Protein AF-A0AAT9HXR7-F1 (afdb_monomer_lite)

Sequence (321 aa):
MFWSLHLPDGHTPDRAVAATLDHLDLARTVVAAHGEGLYPARTAGEVADARNRGRVAVLFGPATAAALGDSLGVLRSLYTLGLRVLSLTGVSWAGPAGLTRFGEETVREMNRLGMIADLSYASAPTIRRVLTLSKAPVLFSRSAACALRPHPANLPDDLLAEVARTRSLCMVPLAAEQSGPAVRDVADQLDHIRAIAGPECVGLSGTYDTGGAYPRELADPSCYPRLIAELLRRGWEESEVALLTWGNVQRVLRGPRSPRTRSSSAGPRPRRPSGNWTAEGLSAAWDAWTGRTPVPRAPWALAHRGPAGWGRMGRCAGSAD

Secondary structure (DSSP, 8-state):
-EE--PPPTT--HHHHHHHHHHHHHHHHHHHHHTTTTEEE--SHHHHHHHHHTT-EEEEE-PEEGGGGTT-HHHHHHHHHHTB-EEE--SBTTEETTEE-HHHHHHHHHHHHHTPEEE-TT--HHHHHHHHHH-SS--EETT--BTTTS--TTSBPHHHHHHHHHHT-EEEEE--HHHH-SSHHHHHHHHHHHHHHH-GGGEEEE--TTSSSPPPGGGSSGGGHHHHHHHHHHTT--HHHHHIIIIIHHHHHHT-S-------S--PPPPPPPPS---HHHHHHHHHHHHTPPPPPPPP----------------------

Foldseek 3Di:
DEDALEDDPDDDLVCLQVSSVVSLVVVVVVQVVPVQAEFEDQFLVSCVVCVVSNHHYYQYDDYEPSNCSLPPVSVVVVVVSGHQEYEDDDDPQFAQQAGDPSRLVSLVSCLVSNRAYAHQLGHPNNLVVSLVRHQWAHEPQEEFDCVLANDSRHDHLVSLLSLLVSLHAYAHEQACNHQHQALVSVLVRQVSSCVRRNLLRYEHHDCPPVPGDGRPQSRDPVSVVVSVVVNVVVVDDPVSVCSHYRVSVSRRSNIPDDPPPPPPDDDDDDDDDDDDDDPVNVVVVVCVVVVDDDDDDDDDDDDDDDDDDDDDDDDDDDDDD

Radius of gyration: 26.07 Å; chains: 1; bounding box: 77×82×45 Å

pLDDT: mean 82.34, std 24.82, range [26.55, 98.69]

Organism: NCBI:txid3074435

InterPro domains:
  IPR008257 Peptidase M19 [PF01244] (2-254)
  IPR008257 Peptidase M19 [PS51365] (1-285)
  IPR008257 Peptidase M19 [PTHR10443] (2-266)
  IPR032466 Metal-dependent hydrolase [SSF51556] (1-257)

Structure (mmCIF, N/CA/C/O backbone):
data_AF-A0AAT9HXR7-F1
#
_entry.id   AF-A0AAT9HXR7-F1
#
loop_
_atom_site.group_PDB
_atom_site.id
_atom_site.type_symbol
_atom_site.label_atom_id
_atom_site.label_alt_id
_atom_site.label_comp_id
_atom_site.label_asym_id
_atom_site.label_entity_id
_atom_site.label_seq_id
_atom_site.pdbx_PDB_ins_code
_atom_site.Cartn_x
_atom_site.Cartn_y
_atom_site.Cartn_z
_atom_site.occupancy
_atom_site.B_iso_or_equiv
_atom_site.auth_seq_id
_atom_site.auth_comp_id
_atom_site.auth_asym_id
_atom_site.auth_atom_id
_atom_site.pdbx_PDB_model_num
ATOM 1 N N . MET A 1 1 ? -6.659 -7.327 1.153 1.00 87.81 1 MET A N 1
ATOM 2 C CA . MET A 1 1 ? -5.253 -7.406 1.584 1.00 87.81 1 MET A CA 1
ATOM 3 C C . MET A 1 1 ? -4.360 -7.223 0.376 1.00 87.81 1 MET A C 1
ATOM 5 O O . MET A 1 1 ? -4.702 -7.720 -0.692 1.00 87.81 1 MET A O 1
ATOM 9 N N . PHE A 1 2 ? -3.260 -6.501 0.544 1.00 93.00 2 PHE A N 1
ATOM 10 C CA . PHE A 1 2 ? -2.170 -6.467 -0.425 1.00 93.00 2 PHE A CA 1
ATOM 11 C C . PHE A 1 2 ? -1.196 -7.586 -0.063 1.00 93.00 2 PHE A C 1
ATOM 13 O O . PHE A 1 2 ? -0.731 -7.632 1.074 1.00 93.00 2 PHE A O 1
ATOM 20 N N . TRP A 1 3 ? -0.953 -8.517 -0.979 1.00 94.75 3 TRP A N 1
ATOM 21 C CA . TRP A 1 3 ? 0.071 -9.545 -0.807 1.00 94.75 3 TRP A CA 1
ATOM 22 C C . TRP A 1 3 ? 1.345 -9.062 -1.477 1.00 94.75 3 TRP A C 1
ATOM 24 O O . TRP A 1 3 ? 1.412 -8.965 -2.706 1.00 94.75 3 TRP A O 1
ATOM 34 N N . SER A 1 4 ? 2.323 -8.708 -0.643 1.00 92.50 4 SER A N 1
ATOM 35 C CA . SER A 1 4 ? 3.625 -8.240 -1.101 1.00 92.50 4 SER A CA 1
ATOM 36 C C . SER A 1 4 ? 4.304 -9.320 -1.934 1.00 92.50 4 SER A C 1
ATOM 38 O O . SER A 1 4 ? 4.304 -10.490 -1.563 1.00 92.50 4 SER A O 1
ATOM 40 N N . LEU A 1 5 ? 4.896 -8.902 -3.047 1.00 91.69 5 LEU A N 1
ATOM 41 C CA . LEU A 1 5 ? 5.728 -9.738 -3.910 1.00 91.69 5 LEU A CA 1
ATOM 42 C C . LEU A 1 5 ? 7.181 -9.250 -3.868 1.00 91.69 5 LEU A C 1
ATOM 44 O O . LEU A 1 5 ? 7.905 -9.342 -4.858 1.00 91.69 5 LEU A O 1
ATOM 48 N N . HIS A 1 6 ? 7.594 -8.666 -2.738 1.00 84.56 6 HIS A N 1
ATOM 49 C CA . HIS A 1 6 ? 8.991 -8.318 -2.513 1.00 84.56 6 HIS A CA 1
ATOM 50 C C . HIS A 1 6 ? 9.847 -9.584 -2.523 1.00 84.56 6 HIS A C 1
ATOM 52 O O . HIS A 1 6 ? 9.529 -10.577 -1.871 1.00 84.56 6 HIS A O 1
ATOM 58 N N . LEU A 1 7 ? 10.932 -9.533 -3.287 1.00 78.12 7 LEU A N 1
ATOM 59 C CA . LEU A 1 7 ? 11.931 -10.589 -3.316 1.00 78.12 7 LEU A CA 1
ATOM 60 C C . LEU A 1 7 ? 12.873 -10.422 -2.114 1.00 78.12 7 LEU A C 1
ATOM 62 O O . LEU A 1 7 ? 13.187 -9.281 -1.773 1.00 78.12 7 LEU A O 1
ATOM 66 N N . PRO A 1 8 ? 13.347 -11.517 -1.494 1.00 67.25 8 PRO A N 1
ATOM 67 C CA . PRO A 1 8 ? 14.430 -11.461 -0.519 1.00 67.25 8 PRO A CA 1
ATOM 68 C C . PRO A 1 8 ? 15.680 -10.784 -1.094 1.00 67.25 8 PRO A C 1
ATOM 70 O O . PRO A 1 8 ? 15.958 -10.896 -2.295 1.00 67.25 8 PRO A O 1
ATOM 73 N N . ASP A 1 9 ? 16.460 -10.138 -0.228 1.00 60.84 9 ASP A N 1
ATOM 74 C CA . ASP A 1 9 ? 17.747 -9.549 -0.597 1.00 60.84 9 ASP A CA 1
ATOM 75 C C . ASP A 1 9 ? 18.682 -10.606 -1.220 1.00 60.84 9 ASP A C 1
ATOM 77 O O . ASP A 1 9 ? 18.697 -11.767 -0.811 1.00 60.84 9 ASP A O 1
ATOM 81 N N . GLY A 1 10 ? 19.465 -10.211 -2.231 1.00 55.09 10 GLY A N 1
ATOM 82 C CA . GLY A 1 10 ? 20.465 -11.080 -2.875 1.00 55.09 10 GLY A CA 1
ATOM 83 C C . GLY A 1 10 ? 20.088 -11.650 -4.248 1.00 55.09 10 GLY A C 1
ATOM 84 O O . GLY A 1 10 ? 20.890 -12.367 -4.846 1.00 55.09 10 GLY A O 1
ATOM 85 N N . HIS A 1 11 ? 18.919 -11.312 -4.798 1.00 59.34 11 HIS A N 1
ATOM 86 C CA . HIS A 1 11 ? 18.616 -11.612 -6.200 1.00 59.34 11 HIS A CA 1
ATOM 87 C C . HIS A 1 11 ? 19.418 -10.693 -7.128 1.00 59.34 11 HIS A C 1
ATOM 89 O O . HIS A 1 11 ? 19.436 -9.474 -6.947 1.00 59.34 11 HIS A O 1
ATOM 95 N N . THR A 1 12 ? 20.060 -11.261 -8.151 1.00 59.72 12 THR A N 1
ATOM 96 C CA . THR A 1 12 ? 20.672 -10.445 -9.203 1.00 59.72 12 THR A CA 1
ATOM 97 C C . THR A 1 12 ? 19.577 -9.738 -10.010 1.00 59.72 12 THR A C 1
ATOM 99 O O . THR A 1 12 ? 18.515 -10.331 -10.242 1.00 59.72 12 THR A O 1
ATOM 102 N N . PRO A 1 13 ? 19.812 -8.497 -10.481 1.00 65.19 13 PRO A N 1
ATOM 103 C CA . PRO A 1 13 ? 18.863 -7.776 -11.335 1.00 65.19 13 PRO A CA 1
ATOM 104 C C . PR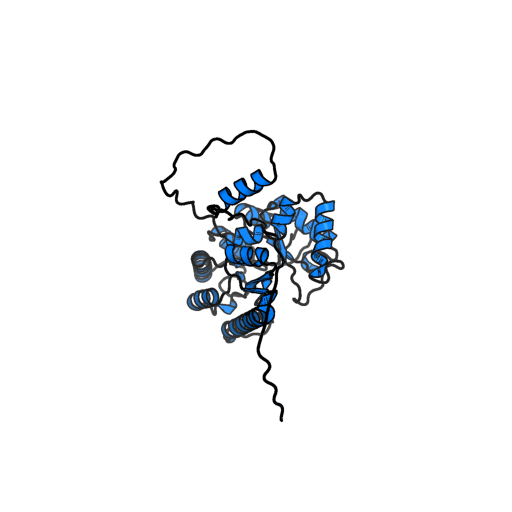O A 1 13 ? 18.368 -8.618 -12.521 1.00 65.19 13 PRO A C 1
ATOM 106 O O . PRO A 1 13 ? 17.182 -8.601 -12.844 1.00 65.19 13 PRO A O 1
ATOM 109 N N . ASP A 1 14 ? 19.251 -9.449 -13.080 1.00 70.12 14 ASP A N 1
ATOM 110 C CA . ASP A 1 14 ? 18.981 -10.328 -14.224 1.00 70.12 14 ASP A CA 1
ATOM 111 C C . ASP A 1 14 ? 17.908 -11.397 -13.958 1.00 70.12 14 ASP A C 1
ATOM 113 O O . ASP A 1 14 ? 17.305 -11.919 -14.896 1.00 70.12 14 ASP A O 1
ATOM 117 N N . ARG A 1 15 ? 17.640 -11.732 -12.688 1.00 83.75 15 ARG A N 1
ATOM 118 C CA . ARG A 1 15 ? 16.601 -12.699 -12.297 1.00 83.75 15 ARG A CA 1
ATOM 119 C C . ARG A 1 15 ? 15.383 -12.067 -11.636 1.00 83.75 15 ARG A C 1
ATOM 121 O O . ARG A 1 15 ? 14.425 -12.786 -11.363 1.00 83.75 15 ARG A O 1
ATOM 128 N N . ALA A 1 16 ? 15.369 -10.752 -11.419 1.00 87.81 16 ALA A N 1
ATOM 129 C CA . ALA A 1 16 ? 14.280 -10.081 -10.708 1.00 87.81 16 ALA A CA 1
ATOM 130 C C . ALA A 1 16 ? 12.917 -10.272 -11.398 1.00 87.81 16 ALA A C 1
ATOM 132 O O . ALA A 1 16 ? 11.910 -10.503 -10.727 1.00 87.81 16 ALA A O 1
ATOM 133 N N . VAL A 1 17 ? 12.887 -10.241 -12.736 1.00 91.56 17 VAL A N 1
ATOM 134 C CA . VAL A 1 17 ? 11.661 -10.479 -13.516 1.00 91.56 17 VAL A CA 1
ATOM 135 C C . VAL A 1 17 ? 11.151 -11.907 -13.303 1.00 91.56 17 VAL A C 1
ATOM 137 O O . VAL A 1 17 ? 9.994 -12.090 -12.933 1.00 91.56 17 VAL A O 1
ATOM 140 N N . ALA A 1 18 ? 12.015 -12.910 -13.493 1.00 92.06 18 ALA A N 1
ATOM 141 C CA . ALA A 1 18 ? 11.655 -14.321 -13.346 1.00 92.06 18 ALA A CA 1
ATOM 142 C C . ALA A 1 18 ? 11.201 -14.643 -11.914 1.00 92.06 18 ALA A C 1
ATOM 144 O O . ALA A 1 18 ? 10.111 -15.167 -11.725 1.00 92.06 18 ALA A O 1
ATOM 145 N N . ALA A 1 19 ? 11.959 -14.211 -10.904 1.00 91.69 19 ALA A N 1
ATOM 146 C CA . ALA A 1 19 ? 11.609 -14.429 -9.502 1.00 91.69 19 ALA A CA 1
ATOM 147 C C . ALA A 1 19 ? 10.279 -13.754 -9.112 1.00 91.69 19 ALA A C 1
ATOM 149 O O . ALA A 1 19 ? 9.496 -14.304 -8.338 1.00 91.69 19 ALA A O 1
ATOM 150 N N . THR A 1 20 ? 9.976 -12.577 -9.675 1.00 93.50 20 THR A N 1
ATOM 151 C CA . THR A 1 20 ? 8.673 -11.926 -9.454 1.00 93.50 20 THR A CA 1
ATOM 152 C C . THR A 1 20 ? 7.532 -12.718 -10.089 1.00 93.50 20 THR A C 1
ATOM 154 O O . THR A 1 20 ? 6.448 -12.796 -9.509 1.00 93.50 20 THR A O 1
ATOM 157 N N . LEU A 1 21 ? 7.755 -13.307 -11.268 1.00 95.00 21 LEU A N 1
ATOM 158 C CA . LEU A 1 21 ? 6.777 -14.181 -11.915 1.00 95.00 21 LEU A CA 1
ATOM 159 C C . LEU A 1 21 ? 6.542 -15.451 -11.093 1.00 95.00 21 LEU A C 1
ATOM 161 O O . LEU A 1 21 ? 5.382 -15.792 -10.877 1.00 95.00 21 LEU A O 1
ATOM 165 N N . ASP A 1 22 ? 7.599 -16.072 -10.569 1.00 94.19 22 ASP A N 1
ATOM 166 C CA . ASP A 1 22 ? 7.503 -17.262 -9.715 1.00 94.19 22 ASP A CA 1
ATOM 167 C C . ASP A 1 22 ? 6.714 -16.968 -8.429 1.00 94.19 22 ASP A C 1
ATOM 169 O O . ASP A 1 22 ? 5.803 -17.711 -8.064 1.00 94.19 22 ASP A O 1
ATOM 173 N N . HIS A 1 23 ? 6.981 -15.839 -7.762 1.00 93.31 23 HIS A N 1
ATOM 174 C CA . HIS A 1 23 ? 6.202 -15.435 -6.587 1.00 93.31 23 HIS A CA 1
ATOM 175 C C . HIS A 1 23 ? 4.753 -15.075 -6.916 1.00 93.31 23 HIS A C 1
ATOM 177 O O . HIS A 1 23 ? 3.851 -15.387 -6.135 1.00 93.31 23 HIS A O 1
ATOM 183 N N . LEU A 1 24 ? 4.502 -14.419 -8.052 1.00 95.50 24 LEU A N 1
ATOM 184 C CA . LEU A 1 24 ? 3.139 -14.129 -8.488 1.00 95.50 24 LEU A CA 1
ATOM 185 C C . LEU A 1 24 ? 2.374 -15.424 -8.792 1.00 95.50 24 LEU A C 1
ATOM 187 O O . LEU A 1 24 ? 1.201 -15.529 -8.432 1.00 95.50 24 LEU A O 1
ATOM 191 N N . ASP A 1 25 ? 3.019 -16.401 -9.428 1.00 96.00 25 ASP A N 1
ATOM 192 C CA . ASP A 1 25 ? 2.438 -17.715 -9.703 1.00 96.00 25 ASP A CA 1
ATOM 193 C C . ASP A 1 25 ? 2.139 -18.485 -8.412 1.00 96.00 25 ASP A C 1
ATOM 195 O O . ASP A 1 25 ? 1.007 -18.932 -8.210 1.00 96.00 25 ASP A O 1
ATOM 199 N N . LEU A 1 26 ? 3.092 -18.527 -7.477 1.00 94.88 26 LEU A N 1
ATOM 200 C CA . LEU A 1 26 ? 2.897 -19.127 -6.157 1.00 94.88 26 LEU A CA 1
ATOM 201 C C . LEU A 1 26 ? 1.713 -18.488 -5.423 1.00 94.88 26 LEU A C 1
ATOM 203 O O . LEU A 1 26 ? 0.808 -19.188 -4.965 1.00 94.88 26 LEU A O 1
ATOM 207 N N . ALA A 1 27 ? 1.674 -17.155 -5.352 1.00 95.19 27 ALA A N 1
ATOM 208 C CA . ALA A 1 27 ? 0.594 -16.424 -4.697 1.00 95.19 27 ALA A CA 1
ATOM 209 C C . ALA A 1 27 ? -0.770 -16.742 -5.330 1.00 95.19 27 ALA A C 1
ATOM 211 O O . ALA A 1 27 ? -1.762 -16.947 -4.627 1.00 95.19 27 ALA A O 1
ATOM 212 N N . ARG A 1 28 ? -0.829 -16.831 -6.663 1.00 95.56 28 ARG A N 1
ATOM 213 C CA . ARG A 1 28 ? -2.047 -17.212 -7.389 1.00 95.56 28 ARG A CA 1
ATOM 214 C C . ARG A 1 28 ? -2.452 -18.658 -7.124 1.00 95.56 28 ARG A C 1
ATOM 216 O O . ARG A 1 28 ? -3.643 -18.907 -6.946 1.00 95.56 28 ARG A O 1
ATOM 223 N N . THR A 1 29 ? -1.494 -19.576 -7.061 1.00 96.75 29 THR A N 1
ATOM 224 C CA . THR A 1 29 ? -1.721 -20.992 -6.750 1.00 96.75 29 THR A CA 1
ATOM 225 C C . THR A 1 29 ? -2.307 -21.160 -5.350 1.00 96.75 29 THR A C 1
ATOM 227 O O . THR A 1 29 ? -3.320 -21.840 -5.192 1.00 96.75 29 THR A O 1
ATOM 230 N N . VAL A 1 30 ? -1.763 -20.459 -4.350 1.00 96.56 30 VAL A N 1
ATOM 231 C CA . VAL A 1 30 ? -2.303 -20.457 -2.979 1.00 96.56 30 VAL A CA 1
ATOM 232 C C . VAL A 1 30 ? -3.731 -19.906 -2.951 1.00 96.56 30 VAL A C 1
ATOM 234 O O . VAL A 1 30 ? -4.625 -20.523 -2.373 1.00 96.56 30 VAL A O 1
ATOM 237 N N . VAL A 1 31 ? -3.990 -18.773 -3.612 1.00 96.19 31 VAL A N 1
ATOM 238 C CA . VAL A 1 31 ? -5.346 -18.199 -3.667 1.00 96.19 31 VAL A CA 1
ATOM 239 C C . VAL A 1 31 ? -6.338 -19.154 -4.337 1.00 96.19 31 VAL A C 1
ATOM 241 O O . VAL A 1 31 ? -7.470 -19.273 -3.871 1.00 96.19 31 VAL A O 1
ATOM 244 N N . ALA A 1 32 ? -5.927 -19.853 -5.398 1.00 95.19 32 ALA A N 1
ATOM 245 C CA . ALA A 1 32 ? -6.765 -20.839 -6.075 1.00 95.19 32 ALA A CA 1
ATOM 246 C C . ALA A 1 32 ? -7.061 -22.060 -5.186 1.00 95.19 32 ALA A C 1
ATOM 248 O O . ALA A 1 32 ? -8.209 -22.499 -5.124 1.00 95.19 32 ALA A O 1
ATOM 249 N N . ALA A 1 33 ? -6.059 -22.563 -4.458 1.00 97.38 33 ALA A N 1
ATOM 250 C CA . ALA A 1 33 ? -6.210 -23.687 -3.532 1.00 97.38 33 ALA A CA 1
ATOM 251 C C . ALA A 1 33 ? -7.133 -23.366 -2.341 1.00 97.38 33 ALA A C 1
ATOM 253 O O . ALA A 1 33 ? -7.793 -24.257 -1.812 1.00 97.38 33 ALA A O 1
ATOM 254 N N . HIS A 1 34 ? -7.230 -22.092 -1.950 1.00 96.69 34 HIS A N 1
ATOM 255 C CA . HIS A 1 34 ? -8.057 -21.622 -0.832 1.00 96.69 34 HIS A CA 1
ATOM 256 C C . HIS A 1 34 ? -9.227 -20.733 -1.284 1.00 96.69 34 HIS A C 1
ATOM 258 O O . HIS A 1 34 ? -9.601 -19.779 -0.597 1.00 96.69 34 HIS A O 1
ATOM 264 N N . GLY A 1 35 ? -9.833 -21.053 -2.432 1.00 92.69 35 GLY A N 1
ATOM 265 C CA . GLY A 1 35 ? -10.889 -20.244 -3.051 1.00 92.69 35 GLY A CA 1
ATOM 266 C C . GLY A 1 35 ? -12.172 -20.076 -2.225 1.00 92.69 35 GLY A C 1
ATOM 267 O O . GLY A 1 35 ? -12.969 -19.189 -2.529 1.00 92.69 35 GLY A O 1
ATOM 268 N N . GLU A 1 36 ? -12.391 -20.882 -1.180 1.00 93.75 36 GLU A N 1
ATOM 269 C CA . GLU A 1 36 ? -13.509 -20.686 -0.247 1.00 93.75 36 GLU A CA 1
ATOM 270 C C . GLU A 1 36 ? -13.341 -19.424 0.606 1.00 93.75 36 GLU A C 1
ATOM 272 O O . GLU A 1 36 ? -14.316 -18.703 0.817 1.00 93.75 36 GLU A O 1
ATOM 277 N N . GLY A 1 37 ? -12.109 -19.130 1.040 1.00 94.31 37 GLY A N 1
ATOM 278 C CA . GLY A 1 37 ? -11.790 -18.000 1.917 1.00 94.31 37 GLY A CA 1
ATOM 279 C C . GLY A 1 37 ? -11.085 -16.838 1.217 1.00 94.31 37 GLY A C 1
ATOM 280 O O . GLY A 1 37 ? -11.224 -15.693 1.647 1.00 94.31 37 GLY A O 1
ATOM 281 N N . LEU A 1 38 ? -10.359 -17.098 0.128 1.00 96.94 38 LEU A N 1
ATOM 282 C CA . LEU A 1 38 ? -9.589 -16.100 -0.613 1.00 96.94 38 LEU A CA 1
ATOM 283 C C . LEU A 1 38 ? -10.234 -15.788 -1.965 1.00 96.94 38 LEU A C 1
ATOM 285 O O . LEU A 1 38 ? -10.839 -16.642 -2.612 1.00 96.94 38 LEU A O 1
ATOM 289 N N . TYR A 1 39 ? -10.097 -14.539 -2.406 1.00 96.12 39 TYR A N 1
ATOM 290 C CA . TYR A 1 39 ? -10.597 -14.087 -3.700 1.00 96.12 39 TYR A CA 1
ATOM 291 C C . TYR A 1 39 ? -9.542 -13.223 -4.403 1.00 96.12 39 TYR A C 1
ATOM 293 O O . TYR A 1 39 ? -9.215 -12.149 -3.888 1.00 96.12 39 TYR A O 1
ATOM 301 N N . PRO A 1 40 ? -9.012 -13.629 -5.571 1.00 95.75 40 PRO A N 1
ATOM 302 C CA . PRO A 1 40 ? -8.057 -12.811 -6.305 1.00 95.75 40 PRO A CA 1
ATOM 303 C C . PRO A 1 40 ? -8.788 -11.602 -6.886 1.00 95.75 40 PRO A C 1
ATOM 305 O O . PRO A 1 40 ? -9.747 -11.750 -7.641 1.00 95.75 40 PRO A O 1
ATOM 308 N N . ALA A 1 41 ? -8.336 -10.404 -6.535 1.00 95.69 41 ALA A N 1
ATOM 309 C CA . ALA A 1 41 ? -8.986 -9.169 -6.926 1.00 95.69 41 ALA A CA 1
ATOM 310 C C . ALA A 1 41 ? -8.016 -8.220 -7.636 1.00 95.69 41 ALA A C 1
ATOM 312 O O . ALA A 1 41 ? -6.821 -8.151 -7.352 1.00 95.69 41 ALA A O 1
ATOM 313 N N . ARG A 1 42 ? -8.563 -7.475 -8.586 1.00 94.38 42 ARG A N 1
ATOM 314 C CA . ARG A 1 42 ? -7.869 -6.587 -9.521 1.00 94.38 42 ARG A CA 1
ATOM 315 C C . ARG A 1 42 ? -8.488 -5.203 -9.562 1.00 94.38 42 ARG A C 1
ATOM 317 O O . ARG A 1 42 ? -7.839 -4.271 -10.028 1.00 94.38 42 ARG A O 1
ATOM 324 N N . THR A 1 43 ? -9.739 -5.076 -9.130 1.00 94.38 43 THR A N 1
ATOM 325 C CA . THR A 1 43 ? -10.515 -3.838 -9.187 1.00 94.38 43 THR A CA 1
ATOM 326 C C . THR A 1 43 ? -11.229 -3.590 -7.867 1.00 94.38 43 THR A C 1
ATOM 328 O O . THR A 1 43 ? -11.522 -4.517 -7.116 1.00 94.38 43 THR A O 1
ATOM 331 N N . ALA A 1 44 ? -11.588 -2.336 -7.596 1.00 94.31 44 ALA A N 1
ATOM 332 C CA . ALA A 1 44 ? -12.391 -2.001 -6.423 1.00 94.31 44 ALA A CA 1
ATOM 333 C C . ALA A 1 44 ? -13.726 -2.776 -6.369 1.00 94.31 44 ALA A C 1
ATOM 335 O O . ALA A 1 44 ? -14.174 -3.137 -5.281 1.00 94.31 44 ALA A O 1
ATOM 336 N N . GLY A 1 45 ? -14.335 -3.059 -7.529 1.00 95.88 45 GLY A N 1
ATOM 337 C CA . GLY A 1 45 ? -15.578 -3.828 -7.636 1.00 95.88 45 GLY A CA 1
ATOM 338 C C . GLY A 1 45 ? -15.415 -5.284 -7.203 1.00 95.88 45 GLY A C 1
ATOM 339 O O . GLY A 1 45 ? -16.190 -5.757 -6.382 1.00 95.88 45 GLY A O 1
ATOM 340 N N . GLU A 1 46 ? -14.367 -5.962 -7.672 1.00 95.94 46 GLU A N 1
ATOM 341 C CA . GLU A 1 46 ? -14.037 -7.335 -7.250 1.00 95.94 46 GLU A CA 1
ATOM 342 C C . GLU A 1 46 ? -13.699 -7.413 -5.762 1.00 95.94 46 GLU A C 1
ATOM 344 O O . GLU A 1 46 ? -14.097 -8.336 -5.060 1.00 95.94 46 GLU A O 1
ATOM 349 N N . VAL A 1 47 ? -12.997 -6.398 -5.263 1.00 96.00 47 VAL A N 1
ATOM 350 C CA . VAL A 1 47 ? -12.657 -6.278 -3.849 1.00 96.00 47 VAL A CA 1
ATOM 351 C C . VAL A 1 47 ? -13.950 -6.122 -3.012 1.00 96.00 47 VAL A C 1
ATOM 353 O O . VAL A 1 47 ? -14.106 -6.786 -1.990 1.00 96.00 47 VAL A O 1
ATOM 356 N N . ALA A 1 48 ? -14.933 -5.339 -3.473 1.00 94.75 48 ALA A N 1
ATOM 357 C CA . ALA A 1 48 ? -16.254 -5.245 -2.837 1.00 94.75 48 ALA A CA 1
ATOM 358 C C . ALA A 1 48 ? -17.077 -6.544 -2.938 1.00 94.75 48 ALA A C 1
ATOM 360 O O . ALA A 1 48 ? -17.731 -6.926 -1.969 1.00 94.75 48 ALA A O 1
ATOM 361 N N . ASP A 1 49 ? -17.025 -7.236 -4.076 1.00 94.94 49 ASP A N 1
ATOM 362 C CA . ASP A 1 49 ? -17.702 -8.520 -4.283 1.00 94.94 49 ASP A CA 1
ATOM 363 C C . ASP A 1 49 ? -17.166 -9.605 -3.339 1.00 94.94 49 ASP A C 1
ATOM 365 O O . ASP A 1 49 ? -17.946 -10.263 -2.654 1.00 94.94 49 ASP A O 1
ATOM 369 N N . ALA A 1 50 ? -15.842 -9.720 -3.203 1.00 95.69 50 ALA A N 1
ATOM 370 C CA . ALA A 1 50 ? -15.212 -10.636 -2.253 1.00 95.69 50 ALA A CA 1
ATOM 371 C C . ALA A 1 50 ? -15.733 -10.421 -0.824 1.00 95.69 50 ALA A C 1
ATOM 373 O O . ALA A 1 50 ? -16.171 -11.372 -0.177 1.00 95.69 50 ALA A O 1
ATOM 374 N N . ARG A 1 51 ? -15.783 -9.160 -0.368 1.00 92.06 51 ARG A N 1
ATOM 375 C CA . ARG A 1 51 ? -16.322 -8.804 0.952 1.00 92.06 51 ARG A CA 1
ATOM 376 C C . ARG A 1 51 ? -17.783 -9.231 1.107 1.00 92.06 51 ARG A C 1
ATOM 378 O O . ARG A 1 51 ? -18.135 -9.799 2.135 1.00 92.06 51 ARG A O 1
ATOM 385 N N . ASN A 1 52 ? -18.624 -8.981 0.103 1.00 93.88 52 ASN A N 1
ATOM 386 C CA . ASN A 1 52 ? -20.043 -9.358 0.141 1.00 93.88 52 ASN A CA 1
ATOM 387 C C . ASN A 1 52 ? -20.252 -10.879 0.184 1.00 93.88 52 ASN A C 1
ATOM 389 O O . ASN A 1 52 ? -21.272 -11.343 0.683 1.00 93.88 52 ASN A O 1
ATOM 393 N N . ARG A 1 53 ? -19.281 -11.649 -0.313 1.00 94.81 53 ARG A N 1
ATOM 394 C CA . ARG A 1 53 ? -19.259 -13.116 -0.252 1.00 94.81 53 ARG A CA 1
ATOM 395 C C . ARG A 1 53 ? -18.596 -13.662 1.017 1.00 94.81 53 ARG A C 1
ATOM 397 O O . ARG A 1 53 ? -18.397 -14.868 1.106 1.00 94.81 53 ARG A O 1
ATOM 404 N N . GLY A 1 54 ? -18.212 -12.802 1.964 1.00 94.94 54 GLY A N 1
ATOM 405 C CA . GLY A 1 54 ? -17.493 -13.209 3.175 1.00 94.94 54 GLY A CA 1
ATOM 406 C C . GLY A 1 54 ? -16.064 -13.698 2.918 1.00 94.94 54 GLY A C 1
ATOM 407 O O . GLY A 1 54 ? -15.499 -14.383 3.764 1.00 94.94 54 GLY A O 1
ATOM 408 N N . ARG A 1 55 ? -15.476 -13.363 1.761 1.00 96.12 55 ARG A N 1
ATOM 409 C CA . ARG A 1 55 ? -14.113 -13.752 1.373 1.00 96.12 55 ARG A CA 1
ATOM 410 C C . ARG A 1 55 ? -13.133 -12.601 1.528 1.00 96.12 55 ARG A C 1
ATOM 412 O O . ARG A 1 55 ? -13.478 -11.423 1.404 1.00 96.12 55 ARG A O 1
ATOM 419 N N . VAL A 1 56 ? -11.868 -12.950 1.713 1.00 95.56 56 VAL A N 1
ATOM 420 C CA . VAL A 1 56 ? -10.772 -11.989 1.770 1.00 95.56 56 VAL A CA 1
ATOM 421 C C . VAL A 1 56 ? -10.271 -11.696 0.359 1.00 95.56 56 VAL A C 1
ATOM 423 O O . VAL A 1 56 ? -9.701 -12.553 -0.313 1.00 95.56 56 VAL A O 1
ATOM 426 N N . ALA A 1 57 ? -10.461 -10.454 -0.088 1.00 96.81 57 ALA A N 1
ATOM 427 C CA . ALA A 1 57 ? -9.879 -9.971 -1.336 1.00 96.81 57 ALA A CA 1
ATOM 428 C C . ALA A 1 57 ? -8.345 -9.931 -1.248 1.00 96.81 57 ALA A C 1
ATOM 430 O O . ALA A 1 57 ? -7.794 -9.297 -0.339 1.00 96.81 57 ALA A O 1
ATOM 431 N N . VAL A 1 58 ? -7.666 -10.524 -2.225 1.00 96.81 58 VAL A N 1
ATOM 432 C CA . VAL A 1 58 ? -6.207 -10.531 -2.372 1.00 96.81 58 VAL A CA 1
ATOM 433 C C . VAL A 1 58 ? -5.827 -9.724 -3.609 1.00 96.81 58 VAL A C 1
ATOM 435 O O . VAL A 1 58 ? -6.179 -10.085 -4.729 1.00 96.81 58 VAL A O 1
ATOM 438 N N . LEU A 1 59 ? -5.118 -8.617 -3.400 1.00 96.75 59 LEU A N 1
ATOM 439 C CA . LEU A 1 59 ? -4.507 -7.799 -4.446 1.00 96.75 59 LEU A CA 1
ATOM 440 C C . LEU A 1 59 ? -3.014 -8.115 -4.484 1.00 96.75 59 LEU A C 1
ATOM 442 O O . LEU A 1 59 ? -2.350 -8.035 -3.453 1.00 96.75 59 LEU A O 1
ATOM 446 N N . PHE A 1 60 ? -2.481 -8.441 -5.658 1.00 97.06 60 PHE A N 1
ATOM 447 C CA . PHE A 1 60 ? -1.061 -8.757 -5.799 1.00 97.06 60 PHE A CA 1
ATOM 448 C C . PHE A 1 60 ? -0.212 -7.484 -5.890 1.00 97.06 60 PHE A C 1
ATOM 450 O O . PHE A 1 60 ? -0.459 -6.611 -6.733 1.00 97.06 60 PHE A O 1
ATOM 457 N N . GLY A 1 61 ? 0.803 -7.401 -5.035 1.00 94.44 61 GLY A N 1
ATOM 458 C CA . GLY A 1 61 ? 1.718 -6.273 -4.901 1.00 94.44 61 GLY A CA 1
ATOM 459 C C . GLY A 1 61 ? 1.672 -5.644 -3.500 1.00 94.44 61 GLY A C 1
ATOM 460 O O . GLY A 1 61 ? 0.729 -5.892 -2.749 1.00 94.44 61 GLY A O 1
ATOM 461 N N . PRO A 1 62 ? 2.665 -4.813 -3.143 1.00 94.81 62 PRO A N 1
ATOM 462 C CA . PRO A 1 62 ? 3.699 -4.270 -4.026 1.00 94.81 62 PRO A CA 1
ATOM 463 C C . PRO A 1 62 ? 4.767 -5.292 -4.444 1.00 94.81 62 PRO A C 1
ATOM 465 O O . PRO A 1 62 ? 5.243 -6.070 -3.620 1.00 94.81 62 PRO A O 1
ATOM 468 N N . ALA A 1 63 ? 5.142 -5.267 -5.725 1.00 94.81 63 ALA A N 1
ATOM 469 C CA . ALA A 1 63 ? 6.412 -5.815 -6.217 1.00 94.81 63 ALA A CA 1
ATOM 470 C C . ALA A 1 63 ? 7.459 -4.691 -6.301 1.00 94.81 63 ALA A C 1
ATOM 472 O O . ALA A 1 63 ? 7.088 -3.518 -6.394 1.00 94.81 63 ALA A O 1
ATOM 473 N N . THR A 1 64 ? 8.748 -5.023 -6.281 1.00 92.31 64 THR A N 1
ATOM 474 C CA . THR A 1 64 ? 9.826 -4.028 -6.412 1.00 92.31 64 THR A CA 1
ATOM 475 C C . THR A 1 64 ? 9.987 -3.570 -7.861 1.00 92.31 64 THR A C 1
ATOM 477 O O . THR A 1 64 ? 9.752 -4.333 -8.796 1.00 92.31 64 THR A O 1
ATOM 480 N N . ALA A 1 65 ? 10.431 -2.330 -8.074 1.00 93.06 65 ALA A N 1
ATOM 481 C CA . ALA A 1 65 ? 10.685 -1.787 -9.410 1.00 93.06 65 ALA A CA 1
ATOM 482 C C . ALA A 1 65 ? 11.726 -2.587 -10.216 1.00 93.06 65 ALA A C 1
ATOM 484 O O . ALA A 1 65 ? 11.657 -2.608 -11.445 1.00 93.06 65 ALA A O 1
ATOM 485 N N . ALA A 1 66 ? 12.636 -3.299 -9.543 1.00 91.12 66 ALA A N 1
ATOM 486 C CA . ALA A 1 66 ? 13.577 -4.220 -10.182 1.00 91.12 66 ALA A CA 1
ATOM 487 C C . ALA A 1 66 ? 12.869 -5.315 -11.007 1.00 91.12 66 ALA A C 1
ATOM 489 O O . ALA A 1 66 ? 13.411 -5.777 -12.009 1.00 91.12 66 ALA A O 1
ATOM 490 N N . ALA A 1 67 ? 11.626 -5.672 -10.657 1.00 89.88 67 ALA A N 1
ATOM 491 C CA . ALA A 1 67 ? 10.801 -6.614 -11.411 1.00 89.88 67 ALA A CA 1
ATOM 492 C C . ALA A 1 67 ? 10.500 -6.171 -12.851 1.00 89.88 67 ALA A C 1
ATOM 494 O O . ALA A 1 67 ? 10.018 -6.977 -13.645 1.00 89.88 67 ALA A O 1
ATOM 495 N N . LEU A 1 68 ? 10.741 -4.902 -13.199 1.00 91.25 68 LEU A N 1
ATOM 496 C CA . LEU A 1 68 ? 10.524 -4.403 -14.554 1.00 91.25 68 LEU A CA 1
ATOM 497 C C . LEU A 1 68 ? 11.664 -4.741 -15.514 1.00 91.25 68 LEU A C 1
ATOM 499 O O . LEU A 1 68 ? 11.430 -4.716 -16.722 1.00 91.25 68 LEU A O 1
ATOM 503 N N . GLY A 1 69 ? 12.880 -4.996 -15.013 1.00 89.00 69 GLY A N 1
ATOM 504 C CA . GLY A 1 69 ? 14.074 -5.088 -15.863 1.00 89.00 69 GLY A CA 1
ATOM 505 C C . GLY A 1 69 ? 14.189 -3.895 -16.824 1.00 89.00 69 GLY A C 1
ATOM 506 O O . GLY A 1 69 ? 14.452 -4.082 -18.008 1.00 89.00 69 GLY A O 1
ATOM 507 N N . ASP A 1 70 ? 13.848 -2.697 -16.337 1.00 91.62 70 ASP A N 1
ATOM 508 C CA . ASP A 1 70 ? 13.790 -1.434 -17.085 1.00 91.62 70 ASP A CA 1
ATOM 509 C C . ASP A 1 70 ? 12.978 -1.491 -18.399 1.00 91.62 70 ASP A C 1
ATOM 511 O O . ASP A 1 70 ? 13.244 -0.772 -19.362 1.00 91.62 70 ASP A O 1
ATOM 515 N N . SER A 1 71 ? 11.920 -2.314 -18.434 1.00 95.00 71 SER A N 1
ATOM 516 C CA . SER A 1 71 ? 11.044 -2.482 -19.598 1.00 95.00 71 SER A CA 1
ATOM 517 C C . SER A 1 71 ? 9.575 -2.174 -19.298 1.00 95.00 71 SER A C 1
ATOM 519 O O . SER A 1 71 ? 8.898 -2.856 -18.524 1.00 95.00 71 SER A O 1
ATOM 521 N N . LEU A 1 72 ? 9.009 -1.203 -20.026 1.00 97.19 72 LEU A N 1
ATOM 522 C CA . LEU A 1 72 ? 7.563 -0.930 -20.000 1.00 97.19 72 LEU A CA 1
ATOM 523 C C . LEU A 1 72 ? 6.734 -2.094 -20.573 1.00 97.19 72 LEU A C 1
ATOM 525 O O . LEU A 1 72 ? 5.549 -2.226 -20.268 1.00 97.19 72 LEU A O 1
ATOM 529 N N . GLY A 1 73 ? 7.337 -2.944 -21.412 1.00 97.69 73 GLY A N 1
ATOM 530 C CA . GLY A 1 73 ? 6.699 -4.173 -21.885 1.00 97.69 73 GLY A CA 1
ATOM 531 C C . GLY A 1 73 ? 6.449 -5.145 -20.735 1.00 97.69 73 GLY A C 1
ATOM 532 O O . GLY A 1 73 ? 5.333 -5.637 -20.584 1.00 97.69 73 GLY A O 1
ATOM 533 N N . VAL A 1 74 ? 7.454 -5.336 -19.877 1.00 96.81 74 VAL A N 1
ATOM 534 C CA . VAL A 1 74 ? 7.348 -6.175 -18.674 1.00 96.81 74 VAL A CA 1
ATOM 535 C C . VAL A 1 74 ? 6.312 -5.605 -17.706 1.00 96.81 74 VAL A C 1
ATOM 537 O O . VAL A 1 74 ? 5.464 -6.355 -17.227 1.00 96.81 74 VAL A O 1
ATOM 540 N N . LEU A 1 75 ? 6.283 -4.282 -17.502 1.00 97.12 75 LEU A N 1
ATOM 541 C CA . LEU A 1 75 ? 5.257 -3.610 -16.691 1.00 97.12 75 LEU A CA 1
ATOM 542 C C . LEU A 1 75 ? 3.827 -3.977 -17.134 1.00 97.12 75 LEU A C 1
ATOM 544 O O . LEU A 1 75 ? 2.992 -4.365 -16.311 1.00 97.12 75 LEU A O 1
ATOM 548 N N . ARG A 1 76 ? 3.542 -3.888 -18.441 1.00 98.12 76 ARG A N 1
ATOM 549 C CA . ARG A 1 76 ? 2.232 -4.256 -19.009 1.00 98.12 76 ARG A CA 1
ATOM 550 C C . ARG A 1 76 ? 1.920 -5.742 -18.845 1.00 98.12 76 ARG A C 1
ATOM 552 O O . ARG A 1 76 ? 0.775 -6.096 -18.547 1.00 98.12 76 ARG A O 1
ATOM 559 N N . SER A 1 77 ? 2.918 -6.604 -19.023 1.00 97.94 77 SER A N 1
ATOM 560 C CA . SER A 1 77 ? 2.770 -8.050 -18.838 1.00 97.94 77 SER A CA 1
ATOM 561 C C . SER A 1 77 ? 2.436 -8.392 -17.385 1.00 97.94 77 SER A C 1
ATOM 563 O O . SER A 1 77 ? 1.437 -9.065 -17.136 1.00 97.94 77 SER A O 1
ATOM 565 N N . LEU A 1 78 ? 3.178 -7.850 -16.415 1.00 96.94 78 LEU A N 1
ATOM 566 C CA . LEU A 1 78 ? 2.914 -8.048 -14.985 1.00 96.94 78 LEU A CA 1
ATOM 567 C C . LEU A 1 78 ? 1.525 -7.535 -14.584 1.00 96.94 78 LEU A C 1
ATOM 569 O O . LEU A 1 78 ? 0.791 -8.217 -13.865 1.00 96.94 78 LEU A O 1
ATOM 573 N N . TYR A 1 79 ? 1.114 -6.373 -15.103 1.00 97.38 79 TYR A N 1
ATOM 574 C CA . TYR A 1 79 ? -0.242 -5.863 -14.892 1.00 97.38 79 TYR A CA 1
ATOM 575 C C . TYR A 1 79 ? -1.314 -6.835 -15.410 1.00 97.38 79 TYR A C 1
ATOM 577 O O . TYR A 1 79 ? -2.298 -7.117 -14.716 1.00 97.38 79 TYR A O 1
ATOM 585 N N . THR A 1 80 ? -1.116 -7.385 -16.610 1.00 97.25 80 THR A N 1
ATOM 586 C CA . THR A 1 80 ? -2.021 -8.374 -17.224 1.00 97.25 80 THR A CA 1
ATOM 587 C C . THR A 1 80 ? -2.101 -9.654 -16.388 1.00 97.25 80 THR A C 1
ATOM 589 O O . THR A 1 80 ? -3.186 -10.205 -16.185 1.00 97.25 80 THR A O 1
ATOM 592 N N . LEU A 1 81 ? -0.971 -10.079 -15.819 1.00 96.44 81 LEU A N 1
ATOM 593 C CA . LEU A 1 81 ? -0.878 -11.233 -14.923 1.00 96.44 81 LEU A CA 1
ATOM 594 C C . LEU A 1 81 ? -1.492 -10.987 -13.535 1.00 96.44 81 LEU A C 1
ATOM 596 O O . LEU A 1 81 ? -1.713 -11.942 -12.791 1.00 96.44 81 LEU A O 1
ATOM 600 N N . GLY A 1 82 ? -1.861 -9.748 -13.208 1.00 95.31 82 GLY A N 1
ATOM 601 C CA . GLY A 1 82 ? -2.631 -9.416 -12.009 1.00 95.31 82 GLY A CA 1
ATOM 602 C C . GLY A 1 82 ? -1.907 -8.531 -11.002 1.00 95.31 82 GLY A C 1
ATOM 603 O O . GLY A 1 82 ? -2.526 -8.178 -10.002 1.00 95.31 82 GLY A O 1
ATOM 604 N N . LEU A 1 83 ? -0.659 -8.122 -11.258 1.00 97.06 83 LEU A N 1
ATOM 605 C CA . LEU A 1 83 ? 0.038 -7.158 -10.406 1.00 97.06 83 LEU A CA 1
ATOM 606 C C . LEU A 1 83 ? -0.714 -5.819 -10.403 1.00 97.06 83 LEU A C 1
ATOM 608 O O . LEU A 1 83 ? -1.086 -5.301 -11.461 1.00 97.06 83 LEU A O 1
ATOM 612 N N . ARG A 1 84 ? -0.972 -5.253 -9.222 1.00 96.94 84 ARG A N 1
ATOM 613 C CA . ARG A 1 84 ? -1.717 -3.988 -9.075 1.00 96.94 84 ARG A CA 1
ATOM 614 C C . ARG A 1 84 ? -0.936 -2.875 -8.406 1.00 96.94 84 ARG A C 1
ATOM 616 O O . ARG A 1 84 ? -1.292 -1.716 -8.607 1.00 96.94 84 ARG A O 1
ATOM 623 N N . VAL A 1 85 ? 0.116 -3.209 -7.667 1.00 97.25 85 VAL A N 1
ATOM 624 C CA . VAL A 1 85 ? 0.945 -2.240 -6.951 1.00 97.25 85 VAL A CA 1
ATOM 625 C C . VAL A 1 85 ? 2.415 -2.492 -7.276 1.00 97.25 85 VAL A C 1
ATOM 627 O O . VAL A 1 85 ? 2.862 -3.640 -7.234 1.00 97.25 85 VAL A O 1
ATOM 630 N N . LEU A 1 86 ? 3.161 -1.430 -7.577 1.00 97.12 86 LEU A N 1
ATOM 631 C CA . LEU A 1 86 ? 4.607 -1.473 -7.808 1.00 97.12 86 LEU A CA 1
ATOM 632 C C . LEU A 1 86 ? 5.299 -0.414 -6.944 1.00 97.12 86 LEU A C 1
ATOM 634 O O . LEU A 1 86 ? 4.935 0.760 -7.014 1.00 97.12 86 LEU A O 1
ATOM 638 N N . SER A 1 87 ? 6.295 -0.828 -6.161 1.00 95.94 87 SER A N 1
ATOM 639 C CA . SER A 1 87 ? 7.150 0.061 -5.371 1.00 95.94 87 SER A CA 1
ATOM 640 C C . SER A 1 87 ? 8.241 0.670 -6.246 1.00 95.94 87 SER A C 1
ATOM 642 O O . SER A 1 87 ? 9.003 -0.058 -6.879 1.00 95.94 87 SER A O 1
ATOM 644 N N . LEU A 1 88 ? 8.319 2.003 -6.285 1.00 95.44 88 LEU A N 1
ATOM 645 C CA . LEU A 1 88 ? 9.256 2.769 -7.120 1.00 95.44 88 LEU A CA 1
ATOM 646 C C . LEU A 1 88 ? 10.582 3.047 -6.396 1.00 95.44 88 LEU A C 1
ATOM 648 O O . LEU A 1 88 ? 11.024 4.191 -6.303 1.00 95.44 88 LEU A O 1
ATOM 652 N N . THR A 1 89 ? 11.198 2.000 -5.851 1.00 91.44 89 THR A N 1
ATOM 653 C CA . THR A 1 89 ? 12.455 2.081 -5.093 1.00 91.44 89 THR A CA 1
ATOM 654 C C . THR A 1 89 ? 13.445 1.001 -5.528 1.00 91.44 89 THR A C 1
ATOM 656 O O . THR A 1 89 ? 13.069 0.022 -6.174 1.00 91.44 89 THR A O 1
ATOM 659 N N . GLY A 1 90 ? 14.728 1.190 -5.196 1.00 87.88 90 GLY A N 1
ATOM 660 C CA . GLY A 1 90 ? 15.779 0.194 -5.450 1.00 87.88 90 GLY A CA 1
ATOM 661 C C . GLY A 1 90 ? 16.248 0.100 -6.907 1.00 87.88 90 GLY A C 1
ATOM 662 O O . GLY A 1 90 ? 16.772 -0.933 -7.311 1.00 87.88 90 GLY A O 1
ATOM 663 N N . VAL A 1 91 ? 16.057 1.155 -7.703 1.00 91.31 91 VAL A N 1
ATOM 664 C CA . VAL A 1 91 ? 16.381 1.192 -9.140 1.00 91.31 91 VAL A CA 1
ATOM 665 C C . VAL A 1 91 ? 17.062 2.504 -9.525 1.00 91.31 91 VAL A C 1
ATOM 667 O O . VAL A 1 91 ? 16.829 3.547 -8.917 1.00 91.31 91 VAL A O 1
ATOM 670 N N . SER A 1 92 ? 17.893 2.472 -10.568 1.00 93.00 92 SER A N 1
ATOM 671 C CA . SER A 1 92 ? 18.692 3.626 -11.015 1.00 93.00 92 SER A CA 1
ATOM 672 C C . SER A 1 92 ? 17.844 4.807 -11.503 1.00 93.00 92 SER A C 1
ATOM 674 O O . SER A 1 92 ? 18.264 5.960 -11.413 1.00 93.00 92 SER A O 1
ATOM 676 N N . TRP A 1 93 ? 16.635 4.540 -12.001 1.00 94.81 93 TRP A N 1
ATOM 677 C CA . TRP A 1 93 ? 15.745 5.551 -12.564 1.00 94.81 93 TRP A CA 1
ATOM 678 C C . TRP A 1 93 ? 14.803 6.219 -11.551 1.00 94.81 93 TRP A C 1
ATOM 680 O O . TRP A 1 93 ? 14.125 7.177 -11.935 1.00 94.81 93 TRP A O 1
ATOM 690 N N . ALA A 1 94 ? 14.768 5.749 -10.297 1.00 95.31 94 ALA A N 1
ATOM 691 C CA . ALA A 1 94 ? 14.033 6.341 -9.175 1.00 95.31 94 ALA A CA 1
ATOM 692 C C . ALA A 1 94 ? 14.888 6.278 -7.900 1.00 95.31 94 ALA A C 1
ATOM 694 O O . ALA A 1 94 ? 14.938 5.261 -7.208 1.00 95.31 94 ALA A O 1
ATOM 695 N N . GLY A 1 95 ? 15.585 7.376 -7.602 1.00 93.00 95 GLY A N 1
ATOM 696 C CA . GLY A 1 95 ? 16.627 7.399 -6.575 1.00 93.00 95 GLY A CA 1
ATOM 697 C C . GLY A 1 95 ? 16.714 8.716 -5.803 1.00 93.00 95 GLY A C 1
ATOM 698 O O . GLY A 1 95 ? 15.774 9.515 -5.796 1.00 93.00 95 GLY A O 1
ATOM 699 N N . PRO A 1 96 ? 17.842 8.990 -5.124 1.00 93.19 96 PRO A N 1
ATOM 700 C CA . PRO A 1 96 ? 18.013 10.201 -4.315 1.00 93.19 96 PRO A CA 1
ATOM 701 C C . PRO A 1 96 ? 17.825 11.507 -5.098 1.00 93.19 96 PRO A C 1
ATOM 703 O O . PRO A 1 96 ? 17.314 12.472 -4.544 1.00 93.19 96 PRO A O 1
ATOM 706 N N . ALA A 1 97 ? 18.163 11.522 -6.391 1.00 93.88 97 ALA A N 1
ATOM 707 C CA . ALA A 1 97 ? 17.984 12.678 -7.273 1.00 93.88 97 ALA A CA 1
ATOM 708 C C . ALA A 1 97 ? 16.552 12.829 -7.838 1.00 93.88 97 ALA A C 1
ATOM 710 O O . ALA A 1 97 ? 16.284 13.770 -8.581 1.00 93.88 97 ALA A O 1
ATOM 711 N N . GLY A 1 98 ? 15.627 11.923 -7.502 1.00 95.44 98 GLY A N 1
ATOM 712 C CA . GLY A 1 98 ? 14.272 11.892 -8.050 1.00 95.44 98 GLY A CA 1
ATOM 713 C C . GLY A 1 98 ? 14.108 10.866 -9.173 1.00 95.44 98 GLY A C 1
ATOM 714 O O . GLY A 1 98 ? 14.732 9.804 -9.155 1.00 95.44 98 GLY A O 1
ATOM 715 N N . LEU A 1 99 ? 13.252 11.191 -10.148 1.00 97.31 99 LEU A N 1
ATOM 716 C CA . LEU A 1 99 ? 13.005 10.358 -11.326 1.00 97.31 99 LEU A CA 1
ATOM 717 C C . LEU A 1 99 ? 13.850 10.801 -12.520 1.00 97.31 99 LEU A C 1
ATOM 719 O O . LEU A 1 99 ? 13.951 11.991 -12.817 1.00 97.31 99 LEU A O 1
ATOM 723 N N . THR A 1 100 ? 14.365 9.829 -13.267 1.00 97.62 100 THR A N 1
ATOM 724 C CA . THR A 1 100 ? 14.873 10.058 -14.629 1.00 97.62 100 THR A CA 1
ATOM 725 C C . THR A 1 100 ? 13.719 10.127 -15.635 1.00 97.62 100 THR A C 1
ATOM 727 O O . THR A 1 100 ? 12.570 9.828 -15.305 1.00 97.62 100 THR A O 1
ATOM 730 N N . ARG A 1 101 ? 14.019 10.432 -16.906 1.00 97.06 101 ARG A N 1
ATOM 731 C CA . ARG A 1 101 ? 13.025 10.391 -17.992 1.00 97.06 101 ARG A CA 1
ATOM 732 C C . ARG A 1 101 ? 12.301 9.041 -18.079 1.00 97.06 101 ARG A C 1
ATOM 734 O O . ARG A 1 101 ? 11.078 9.025 -18.185 1.00 97.06 101 ARG A O 1
ATOM 741 N N . PHE A 1 102 ? 13.035 7.931 -17.987 1.00 97.31 102 PHE A N 1
ATOM 742 C CA . PHE A 1 102 ? 12.440 6.592 -17.998 1.00 97.31 102 PHE A CA 1
ATOM 743 C C . PHE A 1 102 ? 11.531 6.359 -16.780 1.00 97.31 102 PHE A C 1
ATOM 745 O O . PHE A 1 102 ? 10.432 5.820 -16.914 1.00 97.31 102 PHE A O 1
ATOM 752 N N . GLY A 1 103 ? 11.941 6.833 -15.598 1.00 97.56 103 GLY A N 1
ATOM 753 C CA . GLY A 1 103 ? 11.109 6.782 -14.393 1.00 97.56 103 GLY A CA 1
ATOM 754 C C . GLY A 1 103 ? 9.800 7.561 -14.555 1.00 97.56 103 GLY A C 1
ATOM 755 O O . GLY A 1 103 ? 8.731 7.081 -14.182 1.00 97.56 103 GLY A O 1
ATOM 756 N N . GLU A 1 104 ? 9.842 8.735 -15.186 1.00 98.12 104 GLU A N 1
ATOM 757 C CA . GLU A 1 104 ? 8.624 9.492 -15.486 1.00 98.12 104 GLU A CA 1
ATOM 758 C C . GLU A 1 104 ? 7.719 8.796 -16.512 1.00 98.12 104 GLU A C 1
ATOM 760 O O . GLU A 1 104 ? 6.496 8.811 -16.374 1.00 98.12 104 GLU A O 1
ATOM 765 N N . GLU A 1 105 ? 8.292 8.197 -17.558 1.00 98.19 105 GLU A N 1
ATOM 766 C CA . GLU A 1 105 ? 7.543 7.398 -18.537 1.00 98.19 105 GLU A CA 1
ATOM 767 C C . GLU A 1 105 ? 6.887 6.179 -17.871 1.00 98.19 105 GLU A C 1
ATOM 769 O O . GLU A 1 105 ? 5.715 5.901 -18.132 1.00 98.19 105 GLU A O 1
ATOM 774 N N . THR A 1 106 ? 7.578 5.540 -16.924 1.00 98.06 106 THR A N 1
ATOM 775 C CA . THR A 1 106 ? 7.035 4.462 -16.084 1.00 98.06 106 THR A CA 1
ATOM 776 C C . THR A 1 106 ? 5.821 4.930 -15.282 1.00 98.06 106 THR A C 1
ATOM 778 O O . THR A 1 106 ? 4.764 4.306 -15.365 1.00 98.06 106 THR A O 1
ATOM 781 N N . VAL A 1 107 ? 5.901 6.068 -14.580 1.00 98.06 107 VAL A N 1
ATOM 782 C CA . VAL A 1 107 ? 4.753 6.622 -13.828 1.00 98.06 107 VAL A CA 1
ATOM 783 C C . VAL A 1 107 ? 3.567 6.931 -14.750 1.00 98.06 107 VAL A C 1
ATOM 785 O O . VAL A 1 107 ? 2.418 6.630 -14.410 1.00 98.06 107 VAL A O 1
ATOM 788 N N . ARG A 1 108 ? 3.819 7.495 -15.940 1.00 97.69 108 ARG A N 1
ATOM 789 C CA . ARG A 1 108 ? 2.763 7.766 -16.933 1.00 97.69 108 ARG A CA 1
ATOM 790 C C . ARG A 1 108 ? 2.104 6.475 -17.423 1.00 97.69 108 ARG A C 1
ATOM 792 O O . ARG A 1 108 ? 0.878 6.430 -17.534 1.00 97.69 108 ARG A O 1
ATOM 799 N N . GLU A 1 109 ? 2.886 5.429 -17.673 1.00 97.88 109 GLU A N 1
ATOM 800 C CA . GLU A 1 109 ? 2.367 4.125 -18.092 1.00 97.88 109 GLU A CA 1
ATOM 801 C C . GLU A 1 109 ? 1.571 3.443 -16.971 1.00 97.88 109 GLU A C 1
ATOM 803 O O . GLU A 1 109 ? 0.490 2.908 -17.220 1.00 97.88 109 GLU A O 1
ATOM 808 N N . MET A 1 110 ? 2.025 3.539 -15.719 1.00 97.12 110 MET A N 1
ATOM 809 C CA . MET A 1 110 ? 1.274 3.056 -14.555 1.00 97.12 110 MET A CA 1
ATOM 810 C C . MET A 1 110 ? -0.079 3.757 -14.428 1.00 97.12 110 MET A C 1
ATOM 812 O O . MET A 1 110 ? -1.102 3.093 -14.265 1.00 97.12 110 MET A O 1
ATOM 816 N N . ASN A 1 111 ? -0.117 5.085 -14.582 1.00 96.38 111 ASN A N 1
ATOM 817 C CA . ASN A 1 111 ? -1.372 5.837 -14.614 1.00 96.38 111 ASN A CA 1
ATOM 818 C C . ASN A 1 111 ? -2.290 5.395 -15.765 1.00 96.38 111 ASN A C 1
ATOM 820 O O . ASN A 1 111 ? -3.497 5.291 -15.559 1.00 96.38 111 ASN A O 1
ATOM 824 N N . ARG A 1 112 ? -1.741 5.115 -16.957 1.00 96.31 112 ARG A N 1
ATOM 825 C CA . ARG A 1 112 ? -2.515 4.625 -18.111 1.00 96.31 112 ARG A CA 1
ATOM 826 C C . ARG A 1 112 ? -3.125 3.246 -17.850 1.00 96.31 112 ARG A C 1
ATOM 828 O O . ARG A 1 112 ? -4.259 3.002 -18.251 1.00 96.31 112 ARG A O 1
ATOM 835 N N . LEU A 1 113 ? -2.382 2.356 -17.194 1.00 95.69 113 LEU A N 1
ATOM 836 C CA . LEU A 1 113 ? -2.841 1.013 -16.829 1.00 95.69 113 LEU A CA 1
ATOM 837 C C . LEU A 1 113 ? -3.802 1.017 -15.632 1.00 95.69 113 LEU A C 1
ATOM 839 O O . LEU A 1 113 ? -4.560 0.070 -15.455 1.00 95.69 113 LEU A O 1
ATOM 843 N N . GLY A 1 114 ? -3.766 2.049 -14.788 1.00 95.19 114 GLY A N 1
ATOM 844 C CA . GLY A 1 114 ? -4.402 2.006 -13.470 1.00 95.19 114 GLY A CA 1
ATOM 845 C C . GLY A 1 114 ? -3.627 1.130 -12.479 1.00 95.19 114 GLY A C 1
ATOM 846 O O . GLY A 1 114 ? -4.225 0.514 -11.599 1.00 95.19 114 GLY A O 1
ATOM 847 N N . MET A 1 115 ? -2.304 1.034 -12.643 1.00 96.12 115 MET A N 1
ATOM 848 C CA . MET A 1 115 ? -1.411 0.455 -11.641 1.00 96.12 115 MET A CA 1
ATOM 849 C C . MET A 1 115 ? -1.115 1.497 -10.559 1.00 96.12 115 MET A C 1
ATOM 851 O O . MET A 1 115 ? -0.834 2.658 -10.861 1.00 96.12 115 MET A O 1
ATOM 855 N N . ILE A 1 116 ? -1.161 1.076 -9.298 1.00 97.38 116 ILE A N 1
ATOM 856 C CA . ILE A 1 116 ? -0.881 1.934 -8.149 1.00 97.38 116 ILE A CA 1
ATOM 857 C C . ILE A 1 116 ? 0.635 2.021 -7.955 1.00 97.38 116 ILE A C 1
ATOM 859 O O . ILE A 1 116 ? 1.313 0.998 -7.844 1.00 97.38 116 ILE A O 1
ATOM 863 N N . ALA A 1 117 ? 1.156 3.246 -7.897 1.00 97.81 117 ALA A N 1
ATOM 864 C CA . ALA A 1 117 ? 2.530 3.496 -7.481 1.00 97.81 117 ALA A CA 1
ATOM 865 C C . ALA A 1 117 ? 2.624 3.464 -5.957 1.00 97.81 117 ALA A C 1
ATOM 867 O O . ALA A 1 117 ? 1.871 4.170 -5.287 1.00 97.81 117 ALA A O 1
ATOM 868 N N . ASP A 1 118 ? 3.538 2.653 -5.436 1.00 98.06 118 ASP A N 1
ATOM 869 C CA . ASP A 1 118 ? 3.926 2.637 -4.032 1.00 98.06 118 ASP A CA 1
ATOM 870 C C . ASP A 1 118 ? 5.249 3.392 -3.843 1.00 98.06 118 ASP A C 1
ATOM 872 O O . ASP A 1 118 ? 6.198 3.212 -4.611 1.00 98.06 118 ASP A O 1
ATOM 876 N N . LEU A 1 119 ? 5.283 4.273 -2.846 1.00 97.75 119 LEU A N 1
ATOM 877 C CA . LEU A 1 119 ? 6.392 5.187 -2.561 1.00 97.75 119 LEU A CA 1
ATOM 878 C C . LEU A 1 119 ? 6.991 4.989 -1.167 1.00 97.75 119 LEU A C 1
ATOM 880 O O . LEU A 1 119 ? 7.799 5.806 -0.723 1.00 97.75 119 LEU A O 1
ATOM 884 N N . SER A 1 120 ? 6.623 3.922 -0.456 1.00 95.44 120 SER A N 1
ATOM 885 C CA . SER A 1 120 ? 7.324 3.569 0.779 1.00 95.44 120 SER A CA 1
ATOM 886 C C . SER A 1 120 ? 8.822 3.353 0.511 1.00 95.44 120 SER A C 1
ATOM 888 O O . SER A 1 120 ? 9.189 2.715 -0.471 1.00 95.44 120 SER A O 1
ATOM 890 N N . TYR A 1 121 ? 9.674 3.909 1.384 1.00 95.12 121 TYR A N 1
ATOM 891 C CA . TYR A 1 121 ? 11.145 3.999 1.249 1.00 95.12 121 TYR A CA 1
ATOM 892 C C . TYR A 1 121 ? 11.676 4.879 0.100 1.00 95.12 121 TYR A C 1
ATOM 894 O O . TYR A 1 121 ? 12.890 4.962 -0.092 1.00 95.12 121 TYR A O 1
ATOM 902 N N . ALA A 1 122 ? 10.819 5.561 -0.665 1.00 96.56 122 ALA A N 1
ATOM 903 C CA . ALA A 1 122 ? 11.291 6.471 -1.704 1.00 96.56 122 ALA A CA 1
ATOM 904 C C . ALA A 1 122 ? 11.920 7.737 -1.100 1.00 96.56 122 ALA A C 1
ATOM 906 O O . ALA A 1 122 ? 11.520 8.224 -0.044 1.00 96.56 122 ALA A O 1
ATOM 907 N N . SER A 1 123 ? 12.899 8.307 -1.804 1.00 96.31 123 SER A N 1
ATOM 908 C CA . SER A 1 123 ? 13.504 9.583 -1.414 1.00 96.31 123 SER A CA 1
ATOM 909 C C . SER A 1 123 ? 12.490 10.728 -1.525 1.00 96.31 123 SER A C 1
ATOM 911 O O . SER A 1 123 ? 11.616 10.709 -2.396 1.00 96.31 123 SER A O 1
ATOM 913 N N . ALA A 1 124 ? 12.636 11.779 -0.712 1.00 96.81 124 ALA A N 1
ATOM 914 C CA . ALA A 1 124 ? 11.762 12.952 -0.801 1.00 96.81 124 ALA A CA 1
ATOM 915 C C . ALA A 1 124 ? 11.714 13.570 -2.221 1.00 96.81 124 ALA A C 1
ATOM 917 O O . ALA A 1 124 ? 10.613 13.866 -2.690 1.00 96.81 124 ALA A O 1
ATOM 918 N N . PRO A 1 125 ? 12.832 13.705 -2.972 1.00 97.31 125 PRO A N 1
ATOM 919 C CA . PRO A 1 125 ? 12.781 14.156 -4.366 1.00 97.31 125 PRO A CA 1
ATOM 920 C C . PRO A 1 125 ? 11.959 13.242 -5.284 1.00 97.31 125 PRO A C 1
ATOM 922 O O . PRO A 1 125 ? 11.193 13.738 -6.112 1.00 97.31 125 PRO A O 1
ATOM 925 N N . THR A 1 126 ? 12.058 11.917 -5.116 1.00 97.81 126 THR A N 1
ATOM 926 C CA . THR A 1 126 ? 11.238 10.958 -5.875 1.00 97.81 126 THR A CA 1
ATOM 927 C C . THR A 1 126 ? 9.767 11.099 -5.514 1.00 97.81 126 THR A C 1
ATOM 929 O O . THR A 1 126 ? 8.938 11.214 -6.416 1.00 97.81 126 THR A O 1
ATOM 932 N N . ILE A 1 127 ? 9.446 11.175 -4.219 1.00 98.12 127 ILE A N 1
ATOM 933 C CA . ILE A 1 127 ? 8.072 11.347 -3.735 1.00 98.12 127 ILE A CA 1
ATOM 934 C C . ILE A 1 127 ? 7.442 12.585 -4.368 1.00 98.12 127 ILE A C 1
ATOM 936 O O . ILE A 1 127 ? 6.432 12.474 -5.064 1.00 98.12 127 ILE A O 1
ATOM 940 N N . ARG A 1 128 ? 8.074 13.753 -4.218 1.00 97.94 128 ARG A N 1
ATOM 941 C CA . ARG A 1 128 ? 7.547 15.015 -4.759 1.00 97.94 128 ARG A CA 1
ATOM 942 C C . ARG A 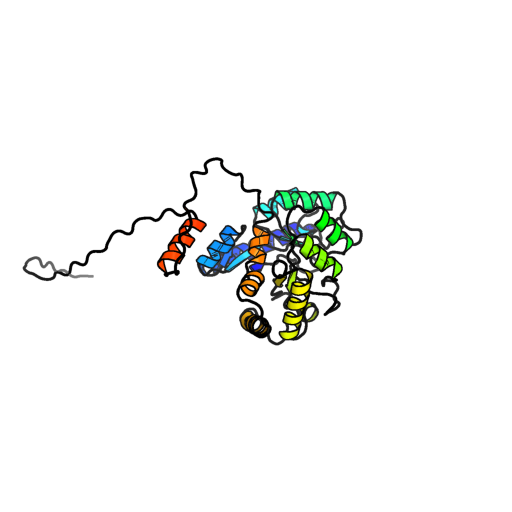1 128 ? 7.395 14.976 -6.276 1.00 97.94 128 ARG A C 1
ATOM 944 O O . ARG A 1 128 ? 6.396 15.467 -6.814 1.00 97.94 128 ARG A O 1
ATOM 951 N N . ARG A 1 129 ? 8.347 14.361 -6.991 1.00 97.94 129 ARG A N 1
ATOM 952 C CA . ARG A 1 129 ? 8.266 14.240 -8.453 1.00 97.94 129 ARG A CA 1
ATOM 953 C C . ARG A 1 129 ? 7.101 13.352 -8.883 1.00 97.94 129 ARG A C 1
ATOM 955 O O . ARG A 1 129 ? 6.352 13.750 -9.775 1.00 97.94 129 ARG A O 1
ATOM 962 N N . VAL A 1 130 ? 6.905 12.204 -8.234 1.00 98.06 130 VAL A N 1
ATOM 963 C CA . VAL A 1 130 ? 5.778 11.302 -8.516 1.00 98.06 130 VAL A CA 1
ATOM 964 C C . VAL A 1 130 ? 4.448 11.974 -8.170 1.00 98.06 130 VAL A C 1
ATOM 966 O O . VAL A 1 130 ? 3.538 11.944 -8.993 1.00 98.06 130 VAL A O 1
ATOM 969 N N . LEU A 1 131 ? 4.333 12.637 -7.014 1.00 97.12 131 LEU A N 1
ATOM 970 C CA . LEU A 1 131 ? 3.117 13.356 -6.600 1.00 97.12 131 LEU A CA 1
ATOM 971 C C . LEU A 1 131 ? 2.762 14.530 -7.526 1.00 97.12 131 LEU A C 1
ATOM 973 O O . LEU A 1 131 ? 1.593 14.892 -7.647 1.00 97.12 131 LEU A O 1
ATOM 977 N N . THR A 1 132 ? 3.757 15.126 -8.183 1.00 96.44 132 THR A N 1
ATOM 978 C CA . THR A 1 132 ? 3.548 16.166 -9.202 1.00 96.44 132 THR A CA 1
ATOM 979 C C . THR A 1 132 ? 3.094 15.576 -10.537 1.00 96.44 132 THR A C 1
ATOM 981 O O . THR A 1 132 ? 2.272 16.168 -11.232 1.00 96.44 132 THR A O 1
ATOM 984 N N . LEU A 1 133 ? 3.646 14.423 -10.920 1.00 96.62 133 LEU A N 1
ATOM 985 C CA . LEU A 1 133 ? 3.417 13.812 -12.228 1.00 96.62 133 LEU A CA 1
ATOM 986 C C . LEU A 1 133 ? 2.150 12.946 -12.281 1.00 96.62 133 LEU A C 1
ATOM 988 O O . LEU A 1 133 ? 1.487 12.889 -13.320 1.00 96.62 133 LEU A O 1
ATOM 992 N N . SER A 1 134 ? 1.843 12.243 -11.191 1.00 96.38 134 SER A N 1
ATOM 993 C CA . SER A 1 134 ? 0.777 11.249 -11.149 1.00 96.38 134 SER A CA 1
ATOM 994 C C . SER A 1 134 ? -0.600 11.904 -11.222 1.00 96.38 134 SER A C 1
ATOM 996 O O . SER A 1 134 ? -0.937 12.800 -10.452 1.00 96.38 134 SER A O 1
ATOM 998 N N . LYS A 1 135 ? -1.438 11.402 -12.128 1.00 94.38 135 LYS A N 1
ATOM 999 C CA . LYS A 1 135 ? -2.854 11.783 -12.259 1.00 94.38 135 LYS A CA 1
ATOM 1000 C C . LYS A 1 135 ? -3.774 10.973 -11.344 1.00 94.38 135 LYS A C 1
ATOM 1002 O O . LYS A 1 135 ? -4.971 11.247 -11.281 1.00 94.38 135 LYS A O 1
ATOM 1007 N N . ALA A 1 136 ? -3.233 9.956 -10.678 1.00 94.50 136 ALA A N 1
ATOM 1008 C CA . ALA A 1 136 ? -3.943 9.091 -9.749 1.00 94.50 136 ALA A CA 1
ATOM 1009 C C . ALA A 1 136 ? -3.324 9.178 -8.344 1.00 94.50 136 ALA A C 1
ATOM 1011 O O . ALA A 1 136 ? -2.115 9.407 -8.235 1.00 94.50 136 ALA A O 1
ATOM 1012 N N . PRO A 1 137 ? -4.118 8.959 -7.278 1.00 96.69 137 PRO A N 1
ATOM 1013 C CA . PRO A 1 137 ? -3.582 8.795 -5.932 1.00 96.69 137 PRO A CA 1
ATOM 1014 C C . PRO A 1 137 ? -2.514 7.701 -5.883 1.00 96.69 137 PRO A C 1
ATOM 1016 O O . PRO A 1 137 ? -2.684 6.648 -6.503 1.00 96.69 137 PRO A O 1
ATOM 1019 N N . VAL A 1 138 ? -1.446 7.942 -5.128 1.00 97.44 138 VAL A N 1
ATOM 1020 C CA . VAL A 1 138 ? -0.398 6.942 -4.882 1.00 97.44 138 VAL A CA 1
ATOM 1021 C C . VAL A 1 138 ? -0.572 6.302 -3.509 1.00 97.44 138 VAL A C 1
ATOM 1023 O O . VAL A 1 138 ? -1.408 6.724 -2.701 1.00 97.44 138 VAL A O 1
ATOM 1026 N N . LEU A 1 139 ? 0.208 5.260 -3.262 1.00 97.94 139 LEU A N 1
ATOM 1027 C CA . LEU A 1 139 ? 0.231 4.504 -2.024 1.00 97.94 139 LEU A CA 1
ATOM 1028 C C . LEU A 1 139 ? 1.570 4.704 -1.311 1.00 97.94 139 LEU A C 1
ATOM 1030 O O . LEU A 1 139 ? 2.614 4.808 -1.945 1.00 97.94 139 LEU A O 1
ATOM 1034 N N . PHE A 1 140 ? 1.528 4.717 0.010 1.00 98.06 140 PHE A N 1
ATOM 1035 C CA . PHE A 1 140 ? 2.664 4.420 0.867 1.00 98.06 140 PHE A CA 1
ATOM 1036 C C . PHE A 1 140 ? 2.252 3.188 1.660 1.00 98.06 140 PHE A C 1
ATOM 1038 O O . PHE A 1 140 ? 1.497 3.288 2.627 1.00 98.06 140 PHE A O 1
ATOM 1045 N N . SER A 1 141 ? 2.640 2.013 1.174 1.00 96.00 141 SER A N 1
ATOM 1046 C CA . SER A 1 141 ? 2.152 0.723 1.665 1.00 96.00 141 SER A CA 1
ATOM 1047 C C . SER A 1 141 ? 2.637 0.384 3.077 1.00 96.00 141 SER A C 1
ATOM 1049 O O . SER A 1 141 ? 2.052 -0.489 3.720 1.00 96.00 141 SER A O 1
ATOM 1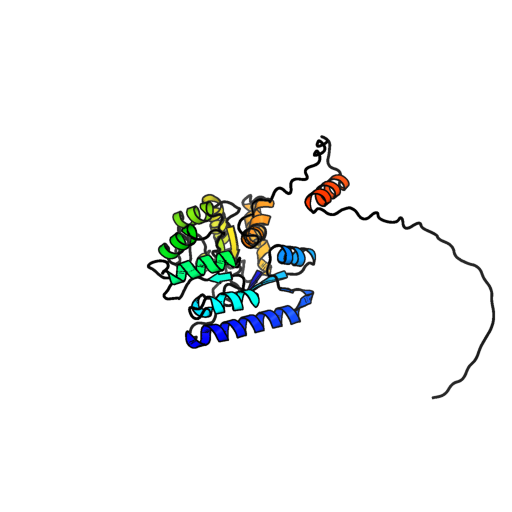051 N N . ARG A 1 142 ? 3.693 1.049 3.560 1.00 95.44 142 ARG A N 1
ATOM 1052 C CA . ARG A 1 142 ? 4.293 0.849 4.887 1.00 95.44 142 ARG A CA 1
ATOM 1053 C C . ARG A 1 142 ? 5.084 2.067 5.379 1.00 95.44 142 ARG A C 1
ATOM 1055 O O . ARG A 1 142 ? 6.301 2.011 5.563 1.00 95.44 142 ARG A O 1
ATOM 1062 N N . SER A 1 143 ? 4.385 3.169 5.624 1.00 97.38 143 SER A N 1
ATOM 1063 C CA . SER A 1 143 ? 4.978 4.403 6.156 1.00 97.38 143 SER A CA 1
ATOM 1064 C C . SER A 1 143 ? 4.167 4.941 7.335 1.00 97.38 143 SER A C 1
ATOM 1066 O O . SER A 1 143 ? 2.941 4.889 7.314 1.00 97.38 143 SER A O 1
ATOM 1068 N N . ALA A 1 144 ? 4.847 5.449 8.363 1.00 97.94 144 ALA A N 1
ATOM 1069 C CA . ALA A 1 144 ? 4.241 6.147 9.501 1.00 97.94 144 ALA A CA 1
ATOM 1070 C C . ALA A 1 144 ? 4.735 7.608 9.568 1.00 97.94 144 ALA A C 1
ATOM 1072 O O . ALA A 1 144 ? 5.375 8.084 8.627 1.00 97.94 144 ALA A O 1
ATOM 1073 N N . ALA A 1 145 ? 4.447 8.332 10.649 1.00 98.44 145 ALA A N 1
ATOM 1074 C CA . ALA A 1 145 ? 4.889 9.710 10.843 1.00 98.44 145 ALA A CA 1
ATOM 1075 C C . ALA A 1 145 ? 6.295 9.781 11.457 1.00 98.44 145 ALA A C 1
ATOM 1077 O O . ALA A 1 145 ? 6.572 9.247 12.535 1.00 98.44 145 ALA A O 1
ATOM 1078 N N . CYS A 1 146 ? 7.189 10.501 10.778 1.00 98.06 146 CYS A N 1
ATOM 1079 C CA . CYS A 1 146 ? 8.573 10.689 11.213 1.00 98.06 146 CYS A CA 1
ATOM 1080 C C . CYS A 1 146 ? 8.661 11.525 12.501 1.00 98.06 146 CYS A C 1
ATOM 1082 O O . CYS A 1 146 ? 9.524 11.267 13.336 1.00 98.06 146 CYS A O 1
ATOM 1084 N N . ALA A 1 147 ? 7.728 12.467 12.696 1.00 98.12 147 ALA A N 1
ATOM 1085 C CA . ALA A 1 147 ? 7.659 13.325 13.881 1.00 98.12 147 ALA A CA 1
ATOM 1086 C C . ALA A 1 147 ? 7.523 12.535 15.196 1.00 98.12 147 ALA A C 1
ATOM 1088 O O . ALA A 1 147 ? 8.097 12.922 16.210 1.00 98.12 147 ALA A O 1
ATOM 1089 N N . LEU A 1 148 ? 6.794 11.414 15.172 1.00 98.06 148 LEU A N 1
ATOM 1090 C CA . LEU A 1 148 ? 6.606 10.547 16.338 1.00 98.06 148 LEU A CA 1
ATOM 1091 C C . LEU A 1 148 ? 7.685 9.467 16.448 1.00 98.06 148 LEU A C 1
ATOM 1093 O O . LEU A 1 148 ? 8.072 9.073 17.548 1.00 98.06 148 LEU A O 1
ATOM 1097 N N . ARG A 1 149 ? 8.166 8.958 15.308 1.00 97.25 149 ARG A N 1
ATOM 1098 C CA . ARG A 1 149 ? 9.213 7.936 15.270 1.00 97.25 149 ARG A CA 1
ATOM 1099 C C . ARG A 1 149 ? 10.117 8.131 14.051 1.00 97.25 149 ARG A C 1
ATOM 1101 O O . ARG A 1 149 ? 9.712 7.777 12.939 1.00 97.25 149 ARG A O 1
ATOM 1108 N N . PRO A 1 150 ? 11.344 8.645 14.243 1.00 96.81 150 PRO A N 1
ATOM 1109 C CA . PRO A 1 150 ? 12.315 8.776 13.167 1.00 96.81 150 PRO A CA 1
ATOM 1110 C C . PRO A 1 150 ? 12.676 7.410 12.582 1.00 96.81 150 PRO A C 1
ATOM 1112 O O . PRO A 1 150 ? 13.198 6.539 13.274 1.00 96.81 150 PRO A O 1
ATOM 1115 N N . HIS A 1 151 ? 12.388 7.223 11.298 1.00 95.38 151 HIS A N 1
ATOM 1116 C CA . HIS A 1 151 ? 12.711 6.014 10.550 1.00 95.38 151 HIS A CA 1
ATOM 1117 C C . HIS A 1 151 ? 12.816 6.372 9.056 1.00 95.38 151 HIS A C 1
ATOM 1119 O O . HIS A 1 151 ? 11.992 7.161 8.590 1.00 95.38 151 HIS A O 1
ATOM 1125 N N . PRO A 1 152 ? 13.750 5.797 8.271 1.00 92.19 152 PRO A N 1
ATOM 1126 C CA . PRO A 1 152 ? 13.938 6.161 6.858 1.00 92.19 152 PRO A CA 1
ATOM 1127 C C . PRO A 1 152 ? 12.692 6.005 5.972 1.00 92.19 152 PRO A C 1
ATOM 1129 O O . PRO A 1 152 ? 12.561 6.681 4.958 1.00 92.19 152 PRO A O 1
ATOM 1132 N N . ALA A 1 153 ? 11.773 5.114 6.349 1.00 92.06 153 ALA A N 1
ATOM 1133 C CA . ALA A 1 153 ? 10.513 4.888 5.637 1.00 92.06 153 ALA A CA 1
ATOM 1134 C C . ALA A 1 153 ? 9.337 5.753 6.122 1.00 92.06 153 ALA A C 1
ATOM 1136 O O . ALA A 1 153 ? 8.263 5.701 5.514 1.00 92.06 153 ALA A O 1
ATOM 1137 N N . ASN A 1 154 ? 9.500 6.481 7.230 1.00 97.88 154 ASN A N 1
ATOM 1138 C CA . ASN A 1 154 ? 8.452 7.322 7.800 1.00 97.88 154 ASN A CA 1
ATOM 1139 C C . ASN A 1 154 ? 8.480 8.714 7.166 1.00 97.88 154 ASN A C 1
ATOM 1141 O O . ASN A 1 154 ? 9.537 9.258 6.848 1.00 97.88 154 ASN A O 1
ATOM 1145 N N . LEU A 1 155 ? 7.297 9.288 6.979 1.00 98.31 155 LEU A N 1
ATOM 1146 C CA . LEU A 1 155 ? 7.119 10.540 6.262 1.00 98.31 155 LEU A CA 1
ATOM 1147 C C . LEU A 1 155 ? 7.207 11.727 7.228 1.00 98.31 155 LEU A C 1
ATOM 1149 O O . LEU A 1 155 ? 6.542 11.705 8.267 1.00 98.31 155 LEU A O 1
ATOM 1153 N N . PRO A 1 156 ? 8.004 12.762 6.917 1.00 98.25 156 PRO A N 1
ATOM 1154 C CA . PRO A 1 156 ? 7.893 14.051 7.585 1.00 98.25 156 PRO A CA 1
ATOM 1155 C C . PRO A 1 156 ? 6.552 14.726 7.257 1.00 98.25 156 PRO A C 1
ATOM 1157 O O . PRO A 1 156 ? 5.901 14.420 6.253 1.00 98.25 156 PRO A O 1
ATOM 1160 N N . ASP A 1 157 ? 6.143 15.655 8.118 1.00 98.62 157 ASP A N 1
ATOM 1161 C CA . ASP A 1 157 ? 4.819 16.286 8.076 1.00 98.62 157 ASP A CA 1
ATOM 1162 C C . ASP A 1 157 ? 4.555 17.065 6.780 1.00 98.62 157 ASP A C 1
ATOM 1164 O O . ASP A 1 157 ? 3.423 17.105 6.297 1.00 98.62 157 ASP A O 1
ATOM 1168 N N . ASP A 1 158 ? 5.594 17.629 6.161 1.00 98.38 158 ASP A N 1
ATOM 1169 C CA . ASP A 1 158 ? 5.483 18.309 4.870 1.00 98.38 158 ASP A CA 1
ATOM 1170 C C . ASP A 1 158 ? 5.107 17.335 3.741 1.00 98.38 158 ASP A C 1
ATOM 1172 O O . ASP A 1 158 ? 4.240 17.644 2.921 1.00 98.38 158 ASP A O 1
ATOM 1176 N N . LEU A 1 159 ? 5.666 16.119 3.736 1.00 98.31 159 LEU A N 1
ATOM 1177 C CA . LEU A 1 159 ? 5.254 15.075 2.796 1.00 98.31 159 LEU A CA 1
ATOM 1178 C C . LEU A 1 159 ? 3.853 14.539 3.120 1.00 98.31 159 LEU A C 1
ATOM 1180 O O . LEU A 1 159 ? 3.095 14.263 2.191 1.00 98.31 159 LEU A O 1
ATOM 1184 N N . LEU A 1 160 ? 3.460 14.444 4.396 1.00 98.50 160 LEU A N 1
ATOM 1185 C CA . LEU A 1 160 ? 2.080 14.093 4.773 1.00 98.50 160 LEU A CA 1
ATOM 1186 C C . LEU A 1 160 ? 1.064 15.140 4.281 1.00 98.50 160 LEU A C 1
ATOM 1188 O O . LEU A 1 160 ? -0.015 14.777 3.804 1.00 98.50 160 LEU A O 1
ATOM 1192 N N . ALA A 1 161 ? 1.413 16.427 4.298 1.00 98.44 161 ALA A N 1
ATOM 1193 C CA . ALA A 1 161 ? 0.582 17.474 3.706 1.00 98.44 161 ALA A CA 1
ATOM 1194 C C . ALA A 1 161 ? 0.451 17.314 2.174 1.00 98.44 161 ALA A C 1
ATOM 1196 O O . ALA A 1 161 ? -0.628 17.515 1.605 1.00 98.44 161 ALA A O 1
ATOM 1197 N N . GLU A 1 162 ? 1.512 16.881 1.482 1.00 98.06 162 GLU A N 1
ATOM 1198 C CA . GLU A 1 162 ? 1.438 16.547 0.052 1.00 98.06 162 GLU A CA 1
ATOM 1199 C C . GLU A 1 162 ? 0.578 15.298 -0.228 1.00 98.06 162 GLU A C 1
ATOM 1201 O O . GLU A 1 162 ? -0.150 15.257 -1.232 1.00 98.06 162 GLU A O 1
ATOM 1206 N N . VAL A 1 163 ? 0.600 14.304 0.670 1.00 97.50 163 VAL A N 1
ATOM 1207 C CA . VAL A 1 163 ? -0.315 13.148 0.635 1.00 97.50 163 VAL A CA 1
ATOM 1208 C C . VAL A 1 163 ? -1.766 13.626 0.693 1.00 97.50 163 VAL A C 1
ATOM 1210 O O . VAL A 1 163 ? -2.568 13.214 -0.148 1.00 97.50 163 VAL A O 1
ATOM 1213 N N . ALA A 1 164 ? -2.078 14.559 1.598 1.00 97.31 164 ALA A N 1
ATOM 1214 C CA . ALA A 1 164 ? -3.397 15.186 1.714 1.00 97.31 164 ALA A CA 1
ATOM 1215 C C . ALA A 1 164 ? -3.828 15.849 0.397 1.00 97.31 164 ALA A C 1
ATOM 1217 O O . ALA A 1 164 ? -4.882 15.541 -0.169 1.00 97.31 164 ALA A O 1
ATOM 1218 N N . ARG A 1 165 ? -2.962 16.720 -0.140 1.00 97.19 165 ARG A N 1
ATOM 1219 C CA . ARG A 1 165 ? -3.214 17.501 -1.363 1.00 97.19 165 ARG A CA 1
ATOM 1220 C C . ARG A 1 165 ? -3.505 16.614 -2.572 1.00 97.19 165 ARG A C 1
ATOM 1222 O O . ARG A 1 165 ? -4.337 16.955 -3.410 1.00 97.19 165 ARG A O 1
ATOM 1229 N N . THR A 1 166 ? -2.818 15.481 -2.673 1.00 96.38 166 THR A N 1
ATOM 1230 C CA . THR A 1 166 ? -2.969 14.520 -3.779 1.00 96.38 166 THR A CA 1
ATOM 1231 C C . THR A 1 166 ? -4.006 13.432 -3.503 1.00 96.38 166 THR A C 1
ATOM 1233 O O . THR A 1 166 ? -4.274 12.599 -4.371 1.00 96.38 166 THR A O 1
ATOM 1236 N N . ARG A 1 167 ? -4.620 13.442 -2.311 1.00 96.62 167 ARG A N 1
ATOM 1237 C CA . ARG A 1 167 ? -5.522 12.395 -1.808 1.00 96.62 167 ARG A CA 1
ATOM 1238 C C . ARG A 1 167 ? -4.886 11.003 -1.859 1.00 96.62 167 ARG A C 1
ATOM 1240 O O . ARG A 1 167 ? -5.585 10.010 -2.087 1.00 96.62 167 ARG A O 1
ATOM 1247 N N . SER A 1 168 ? -3.572 10.929 -1.689 1.00 98.00 168 SER A N 1
ATOM 1248 C CA . SER A 1 168 ? -2.822 9.673 -1.641 1.00 98.00 168 SER A CA 1
ATOM 1249 C C . SER A 1 168 ? -3.107 8.933 -0.332 1.00 98.00 168 SER A C 1
ATOM 1251 O O . SER A 1 168 ? -3.814 9.446 0.534 1.00 98.00 168 SER A O 1
ATOM 1253 N N . LEU A 1 169 ? -2.653 7.690 -0.206 1.00 98.25 169 LEU A N 1
ATOM 1254 C CA . LEU A 1 169 ? -2.935 6.866 0.970 1.00 98.25 169 LEU A CA 1
ATOM 1255 C C . LEU A 1 169 ? -1.646 6.474 1.679 1.00 98.25 169 LEU A C 1
ATOM 1257 O O . LEU A 1 169 ? -0.805 5.799 1.094 1.00 98.25 169 LEU A O 1
ATOM 1261 N N . CYS A 1 170 ? -1.536 6.856 2.947 1.00 98.44 170 CYS A N 1
ATOM 1262 C CA . CYS A 1 170 ? -0.492 6.422 3.859 1.00 98.44 170 CYS A CA 1
ATOM 1263 C C . CYS A 1 170 ? -1.003 5.255 4.710 1.00 98.44 170 CYS A C 1
ATOM 1265 O O . CYS A 1 170 ? -1.917 5.422 5.517 1.00 98.44 170 CYS A O 1
ATOM 1267 N N . MET A 1 171 ? -0.460 4.056 4.498 1.00 98.25 171 MET A N 1
ATOM 1268 C CA . MET A 1 171 ? -0.806 2.870 5.276 1.00 98.25 171 MET A CA 1
ATOM 1269 C C . MET A 1 171 ? 0.209 2.679 6.404 1.00 98.25 171 MET A C 1
ATOM 1271 O O . MET A 1 171 ? 1.364 2.326 6.154 1.00 98.25 171 MET A O 1
ATOM 1275 N N . VAL A 1 172 ? -0.245 2.884 7.641 1.00 98.19 172 VAL A N 1
ATOM 1276 C CA . VAL A 1 172 ? 0.588 2.781 8.841 1.00 98.19 172 VAL A CA 1
ATOM 1277 C C . VAL A 1 172 ? 0.940 1.313 9.091 1.00 98.19 172 VAL A C 1
ATOM 1279 O O . VAL A 1 172 ? 0.026 0.497 9.251 1.00 98.19 172 VAL A O 1
ATOM 1282 N N . PRO A 1 173 ? 2.235 0.952 9.106 1.00 96.81 173 PRO A N 1
ATOM 1283 C CA . PRO A 1 173 ? 2.681 -0.415 9.330 1.00 96.81 173 PRO A CA 1
ATOM 1284 C C . PRO A 1 173 ? 2.505 -0.826 10.790 1.00 96.81 173 PRO A C 1
ATOM 1286 O O . PRO A 1 173 ? 2.811 -0.052 11.695 1.00 96.81 173 PRO A O 1
ATOM 1289 N N . LEU A 1 174 ? 2.109 -2.067 11.052 1.00 95.81 174 LEU A N 1
ATOM 1290 C CA . LEU A 1 174 ? 2.133 -2.644 12.396 1.00 95.81 174 LEU A CA 1
ATOM 1291 C C . LEU A 1 174 ? 3.535 -3.168 12.735 1.00 95.81 174 LEU A C 1
ATOM 1293 O O . LEU A 1 174 ? 3.685 -4.264 13.250 1.00 95.81 174 LEU A O 1
ATOM 1297 N N . ALA A 1 175 ? 4.572 -2.386 12.442 1.00 94.88 175 ALA A N 1
ATOM 1298 C CA . ALA A 1 175 ? 5.963 -2.725 12.716 1.00 94.88 175 ALA A CA 1
ATOM 1299 C C . ALA A 1 175 ? 6.470 -1.876 13.882 1.00 94.88 175 ALA A C 1
ATOM 1301 O O . ALA A 1 175 ? 6.366 -0.647 13.848 1.00 94.88 175 ALA A O 1
ATOM 1302 N N . ALA A 1 176 ? 7.045 -2.512 14.903 1.00 94.69 176 ALA A N 1
ATOM 1303 C CA . ALA A 1 176 ? 7.474 -1.822 16.112 1.00 94.69 176 ALA A CA 1
ATOM 1304 C C . ALA A 1 176 ? 8.516 -0.743 15.803 1.00 94.69 176 ALA A C 1
ATOM 1306 O O . ALA A 1 176 ? 8.407 0.369 16.304 1.00 94.69 176 ALA A O 1
ATOM 1307 N N . GLU A 1 177 ? 9.478 -1.014 14.923 1.00 94.75 177 GLU A N 1
ATOM 1308 C CA . GLU A 1 177 ? 10.516 -0.053 14.518 1.00 94.75 177 GLU A CA 1
ATOM 1309 C C . GLU A 1 177 ? 9.967 1.209 13.827 1.00 94.75 177 GLU A C 1
ATOM 1311 O O . GLU A 1 177 ? 10.588 2.265 13.915 1.00 94.75 177 GLU A O 1
ATOM 1316 N N . GLN A 1 178 ? 8.796 1.126 13.185 1.00 95.31 178 GLN A N 1
ATOM 1317 C CA . GLN A 1 178 ? 8.197 2.235 12.436 1.00 95.31 178 GLN A CA 1
ATOM 1318 C C . GLN A 1 178 ? 7.101 2.947 13.229 1.00 95.31 178 GLN A C 1
ATOM 1320 O O . GLN A 1 178 ? 7.015 4.172 13.172 1.00 95.31 178 GLN A O 1
ATOM 1325 N N . SER A 1 179 ? 6.297 2.195 13.982 1.00 96.62 179 SER A N 1
ATOM 1326 C CA . SER A 1 179 ? 5.057 2.700 14.587 1.00 96.62 179 SER A CA 1
ATOM 1327 C C . SER A 1 179 ? 5.028 2.641 16.108 1.00 96.62 179 SER A C 1
ATOM 1329 O O . SER A 1 179 ? 4.170 3.276 16.704 1.00 96.62 179 SER A O 1
ATOM 1331 N N . GLY A 1 180 ? 5.969 1.934 16.739 1.00 96.44 180 GLY A N 1
ATOM 1332 C CA . GLY A 1 180 ? 6.063 1.829 18.195 1.00 96.44 180 GLY A CA 1
ATOM 1333 C C . GLY A 1 180 ? 5.789 0.440 18.771 1.00 96.44 180 GLY A C 1
ATOM 1334 O O . GLY A 1 180 ? 5.184 -0.400 18.111 1.00 96.44 180 GLY A O 1
ATOM 1335 N N . PRO A 1 181 ? 6.291 0.152 19.986 1.00 96.38 181 PRO A N 1
ATOM 1336 C CA . PRO A 1 181 ? 6.208 -1.173 20.598 1.00 96.38 181 PRO A CA 1
ATOM 1337 C C . PRO A 1 181 ? 4.818 -1.548 21.133 1.00 96.38 181 PRO A C 1
ATOM 1339 O O . PRO A 1 181 ? 4.642 -2.699 21.538 1.00 96.38 181 PRO A O 1
ATOM 1342 N N . ALA A 1 182 ? 3.851 -0.631 21.184 1.00 97.19 182 ALA A N 1
ATOM 1343 C CA . ALA A 1 182 ? 2.514 -0.886 21.712 1.00 97.19 182 ALA A CA 1
ATOM 1344 C C . ALA A 1 182 ? 1.397 -0.407 20.774 1.00 97.19 182 ALA A C 1
ATOM 1346 O O . ALA A 1 182 ? 1.581 0.466 19.926 1.00 97.19 182 ALA A O 1
ATOM 1347 N N . VAL A 1 183 ? 0.191 -0.947 20.970 1.00 97.38 183 VAL A N 1
ATOM 1348 C CA . VAL A 1 183 ? -1.021 -0.532 20.231 1.00 97.38 183 VAL A CA 1
ATOM 1349 C C . VAL A 1 183 ? -1.305 0.969 20.344 1.00 97.38 183 VAL A C 1
ATOM 1351 O O . VAL A 1 183 ? -1.803 1.573 19.398 1.00 97.38 183 VAL A O 1
ATOM 1354 N N . ARG A 1 184 ? -0.961 1.577 21.486 1.00 97.88 184 ARG A N 1
ATOM 1355 C CA . ARG A 1 184 ? -1.119 3.018 21.709 1.00 97.88 184 ARG A CA 1
ATOM 1356 C C . ARG A 1 184 ? -0.226 3.837 20.790 1.00 97.88 184 ARG A C 1
ATOM 1358 O O . ARG A 1 184 ? -0.721 4.791 20.212 1.00 97.88 184 ARG A O 1
ATOM 1365 N N . ASP A 1 185 ? 1.022 3.418 20.592 1.00 98.19 185 ASP A N 1
ATOM 1366 C CA . ASP A 1 185 ? 1.943 4.124 19.702 1.00 98.19 185 ASP A CA 1
ATOM 1367 C C . ASP A 1 185 ? 1.442 4.069 18.250 1.00 98.19 185 ASP A C 1
ATOM 1369 O O . ASP A 1 185 ? 1.441 5.072 17.543 1.00 98.19 185 ASP A O 1
ATOM 1373 N N . VAL A 1 186 ? 0.920 2.913 17.816 1.00 98.25 186 VAL A N 1
ATOM 1374 C CA . VAL A 1 186 ? 0.290 2.780 16.490 1.00 98.25 186 VAL A CA 1
ATOM 1375 C C . VAL A 1 186 ? -0.920 3.706 16.362 1.00 98.25 186 VAL A C 1
ATOM 1377 O O . VAL A 1 186 ? -1.108 4.333 15.322 1.00 98.25 186 VAL A O 1
ATOM 1380 N N . ALA A 1 187 ? -1.746 3.807 17.401 1.00 98.44 187 ALA A N 1
ATOM 1381 C CA . ALA A 1 187 ? -2.872 4.730 17.403 1.00 98.44 187 ALA A CA 1
ATOM 1382 C C . ALA A 1 187 ? -2.413 6.203 17.383 1.00 98.44 187 ALA A C 1
ATOM 1384 O O . ALA A 1 187 ? -3.015 6.994 16.665 1.00 98.44 187 ALA A O 1
ATOM 1385 N N . ASP A 1 188 ? -1.307 6.552 18.050 1.00 98.69 188 ASP A N 1
ATOM 1386 C CA . ASP A 1 188 ? -0.713 7.897 17.991 1.00 98.69 188 ASP A CA 1
ATOM 1387 C C . ASP A 1 188 ? -0.250 8.238 16.562 1.00 98.69 188 ASP A C 1
ATOM 1389 O O . ASP A 1 188 ? -0.502 9.336 16.065 1.00 98.69 188 ASP A O 1
ATOM 1393 N N . GLN A 1 189 ? 0.352 7.273 15.854 1.00 98.56 189 GLN A N 1
ATOM 1394 C CA . GLN A 1 189 ? 0.712 7.412 14.435 1.00 98.56 189 GLN A CA 1
ATOM 1395 C C . GLN A 1 189 ? -0.511 7.686 13.555 1.00 98.56 189 GLN A C 1
ATOM 1397 O O . GLN A 1 189 ? -0.476 8.557 12.681 1.00 98.56 189 GLN A O 1
ATOM 1402 N N . LEU A 1 190 ? -1.600 6.948 13.785 1.00 98.56 190 LEU A N 1
ATOM 1403 C CA . LEU A 1 190 ? -2.853 7.117 13.051 1.00 98.56 190 LEU A CA 1
ATOM 1404 C C . LEU A 1 190 ? -3.497 8.478 13.331 1.00 98.56 190 LEU A C 1
ATOM 1406 O O . LEU A 1 190 ? -3.944 9.126 12.384 1.00 98.56 190 LEU A O 1
ATOM 1410 N N . ASP A 1 191 ? -3.514 8.923 14.589 1.00 98.62 191 ASP A N 1
ATOM 1411 C CA . ASP A 1 191 ? -4.039 10.231 14.996 1.00 98.62 191 ASP A CA 1
ATOM 1412 C C . ASP A 1 191 ? -3.253 11.378 14.350 1.00 98.62 191 ASP A C 1
ATOM 1414 O O . ASP A 1 191 ? -3.849 12.288 13.769 1.00 98.62 191 ASP A O 1
ATOM 1418 N N . HIS A 1 192 ? -1.919 11.308 14.372 1.00 98.69 192 HIS A N 1
ATOM 1419 C CA . HIS A 1 192 ? -1.054 12.335 13.783 1.00 98.69 192 HIS A CA 1
ATOM 1420 C C . HIS A 1 192 ? -1.246 12.452 12.268 1.00 98.69 192 HIS A C 1
ATOM 1422 O O . HIS A 1 192 ? -1.445 13.546 11.735 1.00 98.69 192 HIS A O 1
ATOM 1428 N N . ILE A 1 193 ? -1.267 11.320 11.556 1.00 98.50 193 ILE A N 1
ATOM 1429 C CA . ILE A 1 193 ? -1.496 11.315 10.103 1.00 98.50 193 ILE A CA 1
ATOM 1430 C C . ILE A 1 193 ? -2.918 11.778 9.776 1.00 98.50 193 ILE A C 1
ATOM 1432 O O . ILE A 1 193 ? -3.096 12.543 8.829 1.00 98.50 193 ILE A O 1
ATOM 1436 N N . ARG A 1 194 ? -3.928 11.367 10.553 1.00 98.12 194 ARG A N 1
ATOM 1437 C CA . ARG A 1 194 ? -5.313 11.841 10.400 1.00 98.12 194 ARG A CA 1
ATOM 1438 C C . ARG A 1 194 ? -5.404 13.358 10.569 1.00 98.12 194 ARG A C 1
ATOM 1440 O O . ARG A 1 194 ? -6.100 13.993 9.781 1.00 98.12 194 ARG A O 1
ATOM 1447 N N . ALA A 1 195 ? -4.702 13.933 11.544 1.00 98.38 195 ALA A N 1
ATOM 1448 C CA . ALA A 1 195 ? -4.719 15.371 11.808 1.00 98.38 195 ALA A CA 1
ATOM 1449 C C . ALA A 1 195 ? -4.115 16.198 10.659 1.00 98.38 195 ALA A C 1
ATOM 1451 O O . ALA A 1 195 ? -4.623 17.273 10.349 1.00 98.38 195 ALA A O 1
ATOM 1452 N N . ILE A 1 196 ? -3.064 15.692 10.005 1.00 98.44 196 ILE A N 1
ATOM 1453 C CA . ILE A 1 196 ? -2.372 16.405 8.917 1.00 98.44 196 ILE A CA 1
ATOM 1454 C C . ILE A 1 196 ? -3.000 16.108 7.552 1.00 98.44 196 ILE A C 1
ATOM 1456 O O . ILE A 1 196 ? -3.279 17.021 6.775 1.00 98.44 196 ILE A O 1
ATOM 1460 N N . ALA A 1 197 ? -3.191 14.826 7.233 1.00 97.81 197 ALA A N 1
ATOM 1461 C CA . ALA A 1 197 ? -3.575 14.372 5.899 1.00 97.81 197 ALA A CA 1
ATOM 1462 C C . ALA A 1 197 ? -5.082 14.129 5.721 1.00 97.81 197 ALA A C 1
ATOM 1464 O O . ALA A 1 197 ? -5.552 13.990 4.587 1.00 97.81 197 ALA A O 1
ATOM 1465 N N . GLY A 1 198 ? -5.833 14.086 6.822 1.00 97.56 198 GLY A N 1
ATOM 1466 C CA . GLY A 1 198 ? -7.259 13.783 6.848 1.00 97.56 198 GLY A CA 1
ATOM 1467 C C . GLY A 1 198 ? -7.568 12.281 6.950 1.00 97.56 198 GLY A C 1
ATOM 1468 O O . GLY A 1 198 ? -6.748 11.431 6.576 1.00 97.56 198 GLY A O 1
ATOM 1469 N N . PRO A 1 199 ? -8.776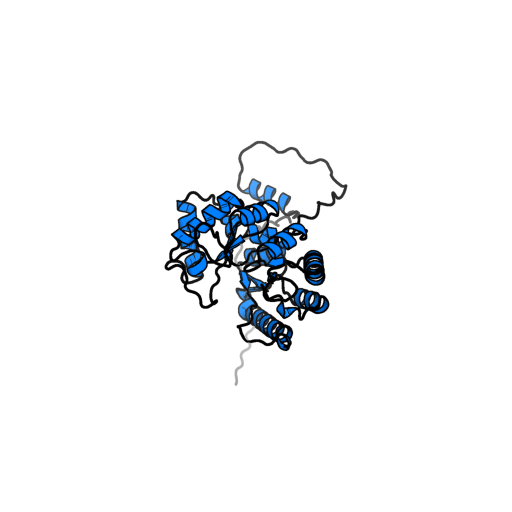 11.921 7.427 1.00 97.50 199 PRO A N 1
ATOM 1470 C CA . PRO A 1 199 ? -9.194 10.530 7.611 1.00 97.50 199 PRO A CA 1
ATOM 1471 C C . PRO A 1 199 ? -9.292 9.749 6.294 1.00 97.50 199 PRO A C 1
ATOM 1473 O O . PRO A 1 199 ? -9.254 8.521 6.301 1.00 97.50 199 PRO A O 1
ATOM 1476 N N . GLU A 1 200 ? -9.388 10.417 5.140 1.00 97.12 200 GLU A N 1
ATOM 1477 C CA . GLU A 1 200 ? -9.363 9.751 3.836 1.00 97.12 200 GLU A CA 1
ATOM 1478 C C . GLU A 1 200 ? -7.972 9.264 3.398 1.00 97.12 200 GLU A C 1
ATOM 1480 O O . GLU A 1 200 ? -7.881 8.499 2.436 1.00 97.12 200 GLU A O 1
ATOM 1485 N N . CYS A 1 201 ? -6.896 9.733 4.032 1.00 97.94 201 CYS A N 1
ATOM 1486 C CA . CYS A 1 201 ? -5.514 9.532 3.586 1.00 97.94 201 CYS A CA 1
ATOM 1487 C C . CYS A 1 201 ? -4.736 8.547 4.467 1.00 97.94 201 CYS A C 1
ATOM 1489 O O . CYS A 1 201 ? -3.544 8.352 4.247 1.00 97.94 201 CYS A O 1
ATOM 1491 N N . VAL A 1 202 ? -5.401 7.904 5.430 1.00 98.06 202 VAL A N 1
ATOM 1492 C CA . VAL A 1 202 ? -4.792 6.971 6.386 1.00 98.06 202 VAL A CA 1
ATOM 1493 C C . VAL A 1 202 ? -5.341 5.549 6.215 1.00 98.06 202 VAL A C 1
ATOM 1495 O O . VAL A 1 202 ? -6.525 5.348 5.943 1.00 98.06 202 VAL A O 1
ATOM 1498 N N . GLY A 1 203 ? -4.479 4.544 6.332 1.00 97.44 203 GLY A N 1
ATOM 1499 C CA . GLY A 1 203 ? -4.813 3.124 6.207 1.00 97.44 203 GLY A CA 1
ATOM 1500 C C . GLY A 1 203 ? -3.989 2.258 7.158 1.00 97.44 203 GLY A C 1
ATOM 1501 O O . GLY A 1 203 ? -3.072 2.748 7.811 1.00 97.44 203 GLY A O 1
ATOM 1502 N N . LEU A 1 204 ? -4.288 0.960 7.204 1.00 97.06 204 LEU A N 1
ATOM 1503 C CA . LEU A 1 204 ? -3.544 -0.021 8.003 1.00 97.06 204 LEU A CA 1
ATOM 1504 C C . LEU A 1 204 ? -2.729 -0.949 7.111 1.00 97.06 204 LEU A C 1
ATOM 1506 O O . LEU A 1 204 ? -3.275 -1.556 6.191 1.00 97.06 204 LEU A O 1
ATOM 1510 N N . SER A 1 205 ? -1.454 -1.127 7.436 1.00 95.19 205 SER A N 1
ATOM 1511 C CA . SER A 1 205 ? -0.599 -2.141 6.832 1.00 95.19 205 SER A CA 1
ATOM 1512 C C . SER A 1 205 ? -0.166 -3.131 7.899 1.00 95.19 205 SER A C 1
ATOM 1514 O O . SER A 1 205 ? 0.493 -2.761 8.859 1.00 95.19 205 SER A O 1
ATOM 1516 N N . GLY A 1 206 ? -0.560 -4.398 7.767 1.00 89.81 206 GLY A N 1
ATOM 1517 C CA . GLY A 1 206 ? -0.195 -5.414 8.756 1.00 89.81 206 GLY A CA 1
ATOM 1518 C C . GLY A 1 206 ? 1.308 -5.650 8.833 1.00 89.81 206 GLY A C 1
ATOM 1519 O O . GLY A 1 206 ? 1.823 -5.909 9.911 1.00 89.81 206 GLY A O 1
ATOM 1520 N N . THR A 1 207 ? 2.010 -5.550 7.695 1.00 89.06 207 THR A N 1
ATOM 1521 C CA . THR A 1 207 ? 3.444 -5.879 7.581 1.00 89.06 207 THR A CA 1
ATOM 1522 C C . THR A 1 207 ? 3.821 -7.199 8.271 1.00 89.06 207 THR A C 1
ATOM 1524 O O . THR A 1 207 ? 4.952 -7.365 8.711 1.00 89.06 207 THR A O 1
ATOM 1527 N N . TYR A 1 208 ? 2.864 -8.125 8.381 1.00 90.56 208 TYR A N 1
ATOM 1528 C CA . TYR A 1 208 ? 3.078 -9.445 8.948 1.00 90.56 208 TYR A CA 1
ATOM 1529 C C . TYR A 1 208 ? 3.968 -10.267 8.018 1.00 90.56 208 TYR A C 1
ATOM 1531 O O . TYR A 1 208 ? 4.023 -10.014 6.813 1.00 90.56 208 TYR A O 1
ATOM 1539 N N . ASP A 1 209 ? 4.684 -11.218 8.603 1.00 84.81 209 ASP A N 1
ATOM 1540 C CA . ASP A 1 209 ? 5.623 -12.119 7.936 1.00 84.81 209 ASP A CA 1
ATOM 1541 C C . ASP A 1 209 ? 6.807 -11.415 7.242 1.00 84.81 209 ASP A C 1
ATOM 1543 O O . ASP A 1 209 ? 7.473 -12.005 6.395 1.00 84.81 209 ASP A O 1
ATOM 1547 N N . THR A 1 210 ? 7.133 -10.169 7.626 1.00 80.00 210 THR A N 1
ATOM 1548 C CA . THR A 1 210 ? 8.301 -9.435 7.090 1.00 80.00 210 THR A CA 1
ATOM 1549 C C . THR A 1 210 ? 9.542 -9.489 7.990 1.00 80.00 210 THR A C 1
ATOM 1551 O O . THR A 1 210 ? 10.465 -8.708 7.792 1.00 80.00 210 THR A O 1
ATOM 1554 N N . GLY A 1 211 ? 9.562 -10.359 9.008 1.00 77.94 211 GLY A N 1
ATOM 1555 C CA . GLY A 1 211 ? 10.721 -10.597 9.888 1.00 77.94 211 GLY A CA 1
ATOM 1556 C C . GLY A 1 211 ? 10.997 -9.538 10.970 1.00 77.94 211 GLY A C 1
ATOM 1557 O O . GLY A 1 211 ? 11.900 -9.727 11.781 1.00 77.94 211 GLY A O 1
ATOM 1558 N N . GLY A 1 212 ? 10.229 -8.446 11.011 1.00 82.88 212 GLY A N 1
ATOM 1559 C CA . GLY A 1 212 ? 10.357 -7.387 12.018 1.00 82.88 212 GLY A CA 1
ATOM 1560 C C . GLY A 1 212 ? 9.588 -7.679 13.311 1.00 82.88 212 GLY A C 1
ATOM 1561 O O . GLY A 1 212 ? 8.679 -8.508 13.343 1.00 82.88 212 GLY A O 1
ATOM 1562 N N . ALA A 1 213 ? 9.928 -6.963 14.386 1.00 91.31 213 ALA A N 1
ATOM 1563 C CA . ALA A 1 213 ? 9.165 -7.015 15.632 1.00 91.31 213 ALA A CA 1
ATOM 1564 C C . ALA A 1 213 ? 7.812 -6.299 15.481 1.00 91.31 213 ALA A C 1
ATOM 1566 O O . ALA A 1 213 ? 7.739 -5.214 14.900 1.00 91.31 213 ALA A O 1
ATOM 1567 N N . TYR A 1 214 ? 6.756 -6.870 16.062 1.00 94.38 214 TYR A N 1
ATOM 1568 C CA . TYR A 1 214 ? 5.416 -6.278 16.095 1.00 94.38 214 TYR A CA 1
ATOM 1569 C C . TYR A 1 214 ? 5.162 -5.548 17.421 1.00 94.38 214 TYR A C 1
ATOM 1571 O O . TYR A 1 214 ? 5.773 -5.892 18.440 1.00 94.38 214 TYR A O 1
ATOM 1579 N N . PRO A 1 215 ? 4.243 -4.565 17.451 1.00 95.12 215 PRO A N 1
ATOM 1580 C CA . PRO A 1 215 ? 3.709 -4.051 18.702 1.00 95.12 215 PRO A CA 1
ATOM 1581 C C . PRO A 1 215 ? 3.154 -5.199 19.555 1.00 95.12 215 PRO A C 1
ATOM 1583 O O . PRO A 1 215 ? 2.497 -6.099 19.030 1.00 95.12 215 PRO A O 1
ATOM 1586 N N . ARG A 1 216 ? 3.400 -5.175 20.870 1.00 93.88 216 ARG A N 1
ATOM 1587 C CA . ARG A 1 216 ? 3.139 -6.307 21.783 1.00 93.88 216 ARG A CA 1
ATOM 1588 C C . ARG A 1 216 ? 1.710 -6.833 21.703 1.00 93.88 216 ARG A C 1
ATOM 1590 O O . ARG A 1 216 ? 1.489 -8.039 21.712 1.00 93.88 216 ARG A O 1
ATOM 1597 N N . GLU A 1 217 ? 0.734 -5.936 21.621 1.00 95.44 217 GLU A N 1
ATOM 1598 C CA . GLU A 1 217 ? -0.680 -6.299 21.565 1.00 95.44 217 GLU A CA 1
ATOM 1599 C C . GLU A 1 217 ? -1.165 -6.650 20.150 1.00 95.44 217 GLU A C 1
ATOM 1601 O O . GLU A 1 217 ? -2.316 -7.063 20.012 1.00 95.44 217 GLU A O 1
ATOM 1606 N N . LEU A 1 218 ? -0.324 -6.503 19.119 1.00 94.94 218 LEU A N 1
ATOM 1607 C CA . LEU A 1 218 ? -0.644 -6.682 17.697 1.00 94.94 218 LEU A CA 1
ATOM 1608 C C . LEU A 1 218 ? 0.231 -7.754 17.022 1.00 94.94 218 LEU A C 1
ATOM 1610 O O . LEU A 1 218 ? 0.593 -7.610 15.856 1.00 94.94 218 LEU A O 1
ATOM 1614 N N . ALA A 1 219 ? 0.554 -8.825 17.753 1.00 90.94 219 ALA A N 1
ATOM 1615 C CA . ALA A 1 219 ? 1.490 -9.871 17.330 1.00 90.94 219 ALA A CA 1
ATOM 1616 C C . ALA A 1 219 ? 1.097 -10.618 16.041 1.00 90.94 219 ALA A C 1
ATOM 1618 O O . ALA A 1 219 ? 1.974 -11.118 15.343 1.00 90.94 219 ALA A O 1
ATOM 1619 N N . ASP A 1 220 ? -0.195 -10.686 15.717 1.00 92.56 220 ASP A N 1
ATOM 1620 C CA . ASP A 1 220 ? -0.710 -11.398 14.548 1.00 92.56 220 ASP A CA 1
ATOM 1621 C C . ASP A 1 220 ? -2.019 -10.761 14.028 1.00 92.56 220 ASP A C 1
ATOM 1623 O O . ASP A 1 220 ? -2.649 -9.967 14.742 1.00 92.56 220 ASP A O 1
ATOM 1627 N N . PRO A 1 221 ? -2.477 -11.108 12.807 1.00 92.31 221 PRO A N 1
ATOM 1628 C CA . PRO A 1 221 ? -3.682 -10.530 12.213 1.00 92.31 221 PRO A CA 1
ATOM 1629 C C . PRO A 1 221 ? -4.972 -10.669 13.038 1.00 92.31 221 PRO A C 1
ATOM 1631 O O . PRO A 1 221 ? -5.889 -9.872 12.849 1.00 92.31 221 PRO A O 1
ATOM 1634 N N . SER A 1 222 ? -5.099 -11.628 13.960 1.00 94.25 222 SER A N 1
ATOM 1635 C CA . SER A 1 222 ? -6.289 -11.724 14.824 1.00 94.25 222 SER A CA 1
ATOM 1636 C C . SER A 1 222 ? -6.391 -10.570 15.828 1.00 94.25 222 SER A C 1
ATOM 1638 O O . SER A 1 222 ? -7.452 -10.336 16.408 1.00 94.25 222 SER A O 1
ATOM 1640 N N . CYS A 1 223 ? -5.313 -9.800 16.004 1.00 95.56 223 CYS A N 1
ATOM 1641 C CA . CYS A 1 223 ? -5.228 -8.726 16.983 1.00 95.56 223 CYS A CA 1
ATOM 1642 C C . CYS A 1 223 ? -5.744 -7.365 16.486 1.00 95.56 223 CYS A C 1
ATOM 1644 O O . CYS A 1 223 ? -5.866 -6.451 17.306 1.00 95.56 223 CYS A O 1
ATOM 1646 N N . TYR A 1 224 ? -6.108 -7.205 15.202 1.00 95.31 224 TYR A N 1
ATOM 1647 C CA . TYR A 1 224 ? -6.680 -5.947 14.678 1.00 95.31 224 TYR A CA 1
ATOM 1648 C C . TYR A 1 224 ? -7.810 -5.346 15.542 1.00 95.31 224 TYR A C 1
ATOM 1650 O O . TYR A 1 224 ? -7.797 -4.128 15.742 1.00 95.31 224 TYR A O 1
ATOM 1658 N N . PRO A 1 225 ? -8.753 -6.129 16.116 1.00 96.94 225 PRO A N 1
ATOM 1659 C CA . PRO A 1 225 ? -9.810 -5.584 16.969 1.00 96.94 225 PRO A CA 1
ATOM 1660 C C . PRO A 1 225 ? -9.303 -4.794 18.182 1.00 96.94 225 PRO A C 1
ATOM 1662 O O . PRO A 1 225 ? -9.984 -3.873 18.628 1.00 96.94 225 PRO A O 1
ATOM 1665 N N . ARG A 1 226 ? -8.102 -5.094 18.700 1.00 97.50 226 ARG A N 1
ATOM 1666 C CA . ARG A 1 226 ? -7.502 -4.353 19.825 1.00 97.50 226 ARG A CA 1
ATOM 1667 C C . ARG A 1 226 ? -7.142 -2.923 19.428 1.00 97.50 226 ARG A C 1
ATOM 1669 O O . ARG A 1 226 ? -7.402 -1.999 20.195 1.00 97.50 226 ARG A O 1
ATOM 1676 N N . LEU A 1 227 ? -6.600 -2.743 18.221 1.00 97.56 227 LEU A N 1
ATOM 1677 C CA . LEU A 1 227 ? -6.326 -1.420 17.662 1.00 97.56 227 LEU A CA 1
ATOM 1678 C C . LEU A 1 227 ? -7.627 -0.662 17.401 1.00 97.56 227 LEU A C 1
ATOM 1680 O O . LEU A 1 227 ? -7.743 0.494 17.788 1.00 97.56 227 LEU A O 1
ATOM 1684 N N . ILE A 1 228 ? -8.636 -1.318 16.821 1.00 97.69 228 ILE A N 1
ATOM 1685 C CA . ILE A 1 228 ? -9.938 -0.675 16.589 1.00 97.69 228 ILE A CA 1
ATOM 1686 C C . ILE A 1 228 ? -10.575 -0.219 17.908 1.00 97.69 228 ILE A C 1
ATOM 1688 O O . ILE A 1 228 ? -11.048 0.909 17.998 1.00 97.69 228 ILE A O 1
ATOM 1692 N N . ALA A 1 229 ? -10.528 -1.046 18.955 1.00 97.81 229 ALA A N 1
ATOM 1693 C CA . ALA A 1 229 ? -11.024 -0.672 20.276 1.00 97.81 229 ALA A CA 1
ATOM 1694 C C . ALA A 1 229 ? -10.257 0.517 20.887 1.00 97.81 229 ALA A C 1
ATOM 1696 O O . ALA A 1 229 ? -10.861 1.348 21.562 1.00 97.81 229 ALA A O 1
ATOM 1697 N N . GLU A 1 230 ? -8.942 0.618 20.664 1.00 98.12 230 GLU A N 1
ATOM 1698 C CA . GLU A 1 230 ? -8.146 1.792 21.054 1.00 98.12 230 GLU A CA 1
ATOM 1699 C C . GLU A 1 230 ? -8.603 3.055 20.322 1.00 98.12 230 GLU A C 1
ATOM 1701 O O . GLU A 1 230 ? -8.858 4.063 20.976 1.00 98.12 230 GLU A O 1
ATOM 1706 N N . LEU A 1 231 ? -8.792 2.991 19.003 1.00 98.06 231 LEU A N 1
ATOM 1707 C CA . LEU A 1 231 ? -9.239 4.134 18.201 1.00 98.06 231 LEU A CA 1
ATOM 1708 C C . LEU A 1 231 ? -10.648 4.602 18.594 1.00 98.06 231 LEU A C 1
ATOM 1710 O O . LEU A 1 231 ? -10.875 5.798 18.767 1.00 98.06 231 LEU A O 1
ATOM 1714 N N . LEU A 1 232 ? -11.581 3.673 18.819 1.00 97.69 232 LEU A N 1
ATOM 1715 C CA . LEU A 1 232 ? -12.932 4.006 19.288 1.00 97.69 232 LEU A CA 1
ATOM 1716 C C . LEU A 1 232 ? -12.905 4.679 20.669 1.00 97.69 232 LEU A C 1
ATOM 1718 O O . LEU A 1 232 ? -13.602 5.666 20.886 1.00 97.69 232 LEU A O 1
ATOM 1722 N N . ARG A 1 233 ? -12.048 4.215 21.593 1.00 97.88 233 ARG A N 1
ATOM 1723 C CA . ARG A 1 233 ? -11.854 4.872 22.902 1.00 97.88 233 ARG A CA 1
ATOM 1724 C C . ARG A 1 233 ? -11.280 6.286 22.790 1.00 97.88 233 ARG A C 1
ATOM 1726 O O . ARG A 1 233 ? -11.512 7.092 23.684 1.00 97.88 233 ARG A O 1
ATOM 1733 N N . ARG A 1 234 ? -10.554 6.585 21.711 1.00 97.62 234 ARG A N 1
ATOM 1734 C CA . ARG A 1 234 ? -10.022 7.920 21.393 1.00 97.62 234 ARG A CA 1
ATOM 1735 C C . ARG A 1 234 ? -11.029 8.818 20.666 1.00 97.62 234 ARG A C 1
ATOM 1737 O O . ARG A 1 234 ? -10.690 9.946 20.326 1.00 97.62 234 ARG A O 1
ATOM 1744 N N . GLY A 1 235 ? -12.252 8.340 20.429 1.00 96.94 235 GLY A N 1
ATOM 1745 C CA . GLY A 1 235 ? -13.299 9.112 19.761 1.00 96.94 235 GLY A CA 1
ATOM 1746 C C . GLY A 1 235 ? -13.184 9.122 18.237 1.00 96.94 235 GLY A C 1
ATOM 1747 O O . GLY A 1 235 ? -13.625 10.076 17.603 1.00 96.94 235 GLY A O 1
ATOM 1748 N N . TRP A 1 236 ? -12.581 8.094 17.631 1.00 97.94 236 TRP A N 1
ATOM 1749 C CA . TRP A 1 236 ? -12.730 7.887 16.189 1.00 97.94 236 TRP A CA 1
ATOM 1750 C C . TRP A 1 236 ? -14.178 7.548 15.859 1.00 97.94 236 TRP A C 1
ATOM 1752 O O . TRP A 1 236 ? -14.764 6.643 16.457 1.00 97.94 236 TRP A O 1
ATOM 1762 N N . GLU A 1 237 ? -14.728 8.236 14.865 1.00 96.88 237 GLU A N 1
ATOM 1763 C CA . GLU A 1 237 ? -16.071 7.952 14.377 1.00 96.88 237 GLU A CA 1
ATOM 1764 C C . GLU A 1 237 ? -16.090 6.603 13.649 1.00 96.88 237 GLU A C 1
ATOM 1766 O O . GLU A 1 237 ? -15.151 6.251 12.925 1.00 96.88 237 GLU A O 1
ATOM 1771 N N . GLU A 1 238 ? -17.195 5.859 13.742 1.00 96.19 238 GLU A N 1
ATOM 1772 C CA . GLU A 1 238 ? -17.335 4.575 13.033 1.00 96.19 238 GLU A CA 1
ATOM 1773 C C . GLU A 1 238 ? -17.114 4.725 11.518 1.00 96.19 238 GLU A C 1
ATOM 1775 O O . GLU A 1 238 ? -16.551 3.848 10.858 1.00 96.19 238 GLU A O 1
ATOM 1780 N N . SER A 1 239 ? -17.513 5.874 10.965 1.00 96.88 239 SER A N 1
ATOM 1781 C CA . SER A 1 239 ? -17.302 6.205 9.555 1.00 96.88 239 SER A CA 1
ATOM 1782 C C . SER A 1 239 ? -15.819 6.360 9.190 1.00 96.88 239 SER A C 1
ATOM 1784 O O . SER A 1 239 ? -15.406 5.915 8.118 1.00 96.88 239 SER A O 1
ATOM 1786 N N . GLU A 1 240 ? -14.996 6.911 10.083 1.00 97.69 240 GLU A N 1
ATOM 1787 C CA . GLU A 1 240 ? -13.548 7.043 9.892 1.00 97.69 240 GLU A CA 1
ATOM 1788 C C . GLU A 1 240 ? -12.848 5.696 10.053 1.00 97.69 240 GLU A C 1
ATOM 1790 O O . GLU A 1 240 ? -11.972 5.357 9.259 1.00 97.69 240 GLU A O 1
ATOM 1795 N N . VAL A 1 241 ? -13.287 4.874 11.009 1.00 97.75 241 VAL A N 1
ATOM 1796 C CA . VAL A 1 241 ? -12.806 3.492 11.148 1.00 97.75 241 VAL A CA 1
ATOM 1797 C C . VAL A 1 241 ? -13.124 2.676 9.887 1.00 97.75 241 VAL A C 1
ATOM 1799 O O . VAL A 1 241 ? -12.285 1.909 9.403 1.00 97.75 241 VAL A O 1
ATOM 1802 N N . ALA A 1 242 ? -14.301 2.865 9.284 1.00 96.62 242 ALA A N 1
ATOM 1803 C CA . ALA A 1 242 ? -14.656 2.227 8.016 1.00 96.62 242 ALA A CA 1
ATOM 1804 C C . ALA A 1 242 ? -13.780 2.708 6.840 1.00 96.62 242 ALA A C 1
ATOM 1806 O O . ALA A 1 242 ? -13.437 1.914 5.954 1.00 96.62 242 ALA A O 1
ATOM 1807 N N . LEU A 1 243 ? -13.387 3.988 6.826 1.00 97.38 243 LEU A N 1
ATOM 1808 C CA . LEU A 1 243 ? -12.421 4.523 5.860 1.00 97.38 243 LEU A CA 1
ATOM 1809 C C . LEU A 1 243 ? -11.034 3.899 6.058 1.00 97.38 243 LEU A C 1
ATOM 1811 O O . LEU A 1 243 ? -10.484 3.348 5.100 1.00 97.38 243 LEU A O 1
ATOM 1815 N N . LEU A 1 244 ? -10.529 3.913 7.293 1.00 97.38 244 LEU A N 1
ATOM 1816 C CA . LEU A 1 244 ? -9.225 3.383 7.695 1.00 97.38 244 LEU A CA 1
ATOM 1817 C C . LEU A 1 244 ? -9.055 1.905 7.319 1.00 97.38 244 LEU A C 1
ATOM 1819 O O . LEU A 1 244 ? -8.041 1.508 6.746 1.00 97.38 244 LEU A O 1
ATOM 1823 N N . THR A 1 245 ? -10.055 1.085 7.642 1.00 94.00 245 THR A N 1
ATOM 1824 C CA . THR A 1 245 ? -9.988 -0.375 7.472 1.00 94.00 245 THR A CA 1
ATOM 1825 C C . THR A 1 245 ? -10.171 -0.825 6.024 1.00 94.00 245 THR A C 1
ATOM 1827 O O . THR A 1 245 ? -9.712 -1.905 5.651 1.00 94.00 245 THR A O 1
ATOM 1830 N N . TRP A 1 246 ? -10.849 -0.031 5.186 1.00 93.38 246 TRP A N 1
ATOM 1831 C CA . TRP A 1 246 ? -11.209 -0.466 3.834 1.00 93.38 246 TRP A CA 1
ATOM 1832 C C . TRP A 1 246 ? -11.524 0.654 2.843 1.00 93.38 246 TRP A C 1
ATOM 1834 O O . TRP A 1 246 ? -11.113 0.586 1.679 1.00 93.38 246 TRP A O 1
ATOM 1844 N N . GLY A 1 247 ? -12.301 1.657 3.260 1.00 95.88 247 GLY A N 1
ATOM 1845 C CA . GLY A 1 247 ? -12.852 2.669 2.356 1.00 95.88 247 GLY A CA 1
ATOM 1846 C C . GLY A 1 247 ? -11.780 3.450 1.593 1.00 95.88 247 GLY A C 1
ATOM 1847 O O . GLY A 1 247 ? -11.948 3.733 0.403 1.00 95.88 247 GLY A O 1
ATOM 1848 N N . ASN A 1 248 ? -10.643 3.717 2.231 1.00 97.31 248 ASN A N 1
ATOM 1849 C CA . ASN A 1 248 ? -9.533 4.433 1.611 1.00 97.31 248 ASN A CA 1
ATOM 1850 C C . ASN A 1 248 ? -8.807 3.588 0.561 1.00 97.31 248 ASN A C 1
ATOM 1852 O O . ASN A 1 248 ? -8.513 4.086 -0.526 1.00 97.31 248 ASN A O 1
ATOM 1856 N N . VAL A 1 249 ? -8.619 2.289 0.810 1.00 95.00 249 VAL A N 1
ATOM 1857 C CA . VAL A 1 249 ? -8.057 1.360 -0.185 1.00 95.00 249 VAL A CA 1
ATOM 1858 C C . VAL A 1 249 ? -8.984 1.249 -1.399 1.00 95.00 249 VAL A C 1
ATOM 1860 O O . VAL A 1 249 ? -8.535 1.367 -2.538 1.00 95.00 249 VAL A O 1
ATOM 1863 N N . GLN A 1 250 ? -10.296 1.111 -1.178 1.00 94.88 250 GLN A N 1
ATOM 1864 C CA . GLN A 1 250 ? -11.303 1.139 -2.248 1.00 94.88 250 GLN A CA 1
ATOM 1865 C C . GLN A 1 250 ? -11.229 2.408 -3.095 1.00 94.88 250 GLN A C 1
ATOM 1867 O O . GLN A 1 250 ? -11.346 2.351 -4.318 1.00 94.88 250 GLN A O 1
ATOM 1872 N N . ARG A 1 251 ? -11.057 3.560 -2.445 1.00 95.44 251 ARG A N 1
ATOM 1873 C CA . ARG A 1 251 ? -10.954 4.858 -3.109 1.00 95.44 251 ARG A CA 1
ATOM 1874 C C . ARG A 1 251 ? -9.718 4.928 -4.002 1.00 95.44 251 ARG A C 1
ATOM 1876 O O . ARG A 1 251 ? -9.850 5.347 -5.147 1.00 95.44 251 ARG A O 1
ATOM 1883 N N . VAL A 1 252 ? -8.558 4.493 -3.510 1.00 95.19 252 VAL A N 1
ATOM 1884 C CA . VAL A 1 252 ? -7.317 4.454 -4.301 1.00 95.19 252 VAL A CA 1
ATOM 1885 C C . VAL A 1 252 ? -7.445 3.484 -5.478 1.00 95.19 252 VAL A C 1
ATOM 1887 O O . VAL A 1 252 ? -7.104 3.849 -6.597 1.00 95.19 252 VAL A O 1
ATOM 1890 N N . LEU A 1 253 ? -8.035 2.301 -5.272 1.00 93.44 253 LEU A N 1
ATOM 1891 C CA . LEU A 1 253 ? -8.259 1.309 -6.336 1.00 93.44 253 LEU A CA 1
ATOM 1892 C C . LEU A 1 253 ? -9.213 1.782 -7.438 1.00 93.44 253 LEU A C 1
ATOM 1894 O O . LEU A 1 253 ? -9.110 1.325 -8.573 1.00 93.44 253 LEU A O 1
ATOM 1898 N N . ARG A 1 254 ? -10.164 2.669 -7.125 1.00 91.50 254 ARG A N 1
ATOM 1899 C CA . ARG A 1 254 ? -11.027 3.298 -8.142 1.00 91.50 254 ARG A CA 1
ATOM 1900 C C . ARG A 1 254 ? -10.275 4.333 -8.979 1.00 91.50 254 ARG A C 1
ATOM 1902 O O . ARG A 1 254 ? -10.772 4.708 -10.037 1.00 91.50 254 ARG A O 1
ATOM 1909 N N . GLY A 1 255 ? -9.110 4.783 -8.513 1.00 81.75 255 GLY A N 1
ATOM 1910 C CA . GLY A 1 255 ? -8.333 5.833 -9.150 1.00 81.75 255 GLY A CA 1
ATOM 1911 C C . GLY A 1 255 ? -9.050 7.190 -9.133 1.00 81.75 255 GLY A C 1
ATOM 1912 O O . GLY A 1 255 ? -10.005 7.399 -8.372 1.00 81.75 255 GLY A O 1
ATOM 1913 N N . PRO A 1 256 ? -8.599 8.152 -9.956 1.00 65.81 256 PRO A N 1
ATOM 1914 C CA . PRO A 1 256 ? -9.297 9.417 -10.115 1.00 65.81 256 PRO A CA 1
ATOM 1915 C C . PRO A 1 256 ? -10.710 9.136 -10.628 1.00 65.81 256 PRO A C 1
ATOM 1917 O O . PRO A 1 256 ? -10.915 8.384 -11.581 1.00 65.81 256 PRO A O 1
ATOM 1920 N N . ARG A 1 257 ? -11.709 9.740 -9.978 1.00 50.19 257 ARG A N 1
ATOM 1921 C CA . ARG A 1 257 ? -13.105 9.636 -10.399 1.00 50.19 257 ARG A CA 1
ATOM 1922 C C . ARG A 1 257 ? -13.179 10.139 -11.838 1.00 50.19 257 ARG A C 1
ATOM 1924 O O . ARG A 1 257 ? -13.036 11.339 -12.059 1.00 50.19 257 ARG A O 1
ATOM 1931 N N . SER A 1 258 ? -13.393 9.241 -12.804 1.00 34.53 258 SER A N 1
ATOM 1932 C CA . SER A 1 258 ? -13.709 9.666 -14.169 1.00 34.53 258 SER A CA 1
ATOM 1933 C C . SER A 1 258 ? -14.850 10.680 -14.065 1.00 34.53 258 SER A C 1
ATOM 1935 O O . SER A 1 258 ? -15.816 10.403 -13.334 1.00 34.53 258 SER A O 1
ATOM 1937 N N . PRO A 1 259 ? -14.751 11.867 -14.697 1.00 29.55 259 PRO A N 1
ATOM 1938 C CA . PRO A 1 259 ? -15.883 12.773 -14.737 1.00 29.55 259 PRO A CA 1
ATOM 1939 C C . PRO A 1 259 ? -17.047 11.944 -15.256 1.00 29.55 259 PRO A C 1
ATOM 1941 O O . PRO A 1 259 ? -16.933 11.310 -16.303 1.00 29.55 259 PRO A O 1
ATOM 1944 N N . ARG A 1 260 ? -18.128 11.852 -14.468 1.00 31.00 260 ARG A N 1
ATOM 1945 C CA . ARG A 1 260 ? -19.359 11.207 -14.925 1.00 31.00 260 ARG A CA 1
ATOM 1946 C C . ARG A 1 260 ? -19.654 11.838 -16.275 1.00 31.00 260 ARG A C 1
ATOM 1948 O O . ARG A 1 260 ? -20.032 13.009 -16.307 1.00 31.00 260 ARG A O 1
ATOM 1955 N N . THR A 1 261 ? -19.501 11.087 -17.361 1.00 30.53 261 THR A N 1
ATOM 1956 C CA . THR A 1 261 ? -20.168 11.418 -18.608 1.00 30.53 261 THR A CA 1
ATOM 1957 C C . THR A 1 261 ? -21.631 11.524 -18.217 1.00 30.53 261 THR A C 1
ATOM 1959 O O . THR A 1 261 ? -22.259 10.538 -17.825 1.00 30.53 261 THR A O 1
ATOM 1962 N N . ARG A 1 262 ? -22.151 12.754 -18.165 1.00 30.12 262 ARG A N 1
ATOM 1963 C CA . ARG A 1 262 ? -23.589 12.972 -18.120 1.00 30.12 262 ARG A CA 1
ATOM 1964 C C . ARG A 1 262 ? -24.087 12.355 -19.420 1.00 30.12 262 ARG A C 1
ATOM 1966 O O . ARG A 1 262 ? -24.022 13.007 -20.453 1.00 30.12 262 ARG A O 1
ATOM 1973 N N . SER A 1 263 ? -24.531 11.100 -19.380 1.00 34.44 263 SER A N 1
ATOM 1974 C CA . SER A 1 263 ? -25.457 10.634 -20.396 1.00 34.44 263 SER A CA 1
ATOM 1975 C C . SER A 1 263 ? -26.654 11.574 -20.289 1.00 34.44 263 SER A C 1
ATOM 1977 O O . SER A 1 263 ? -27.308 11.689 -19.246 1.00 34.44 263 SER A O 1
ATOM 1979 N N . SER A 1 264 ? -26.836 12.375 -21.327 1.00 36.25 264 SER A N 1
ATOM 1980 C CA . SER A 1 264 ? -27.959 13.277 -21.498 1.00 36.25 264 SER A CA 1
ATOM 1981 C C . SER A 1 264 ? -29.213 12.441 -21.730 1.00 36.25 264 SER A C 1
ATOM 1983 O O . SER A 1 264 ? -29.637 12.230 -22.857 1.00 36.25 264 SER A O 1
ATOM 1985 N N . SER A 1 265 ? -29.780 11.931 -20.644 1.00 38.22 265 SER A N 1
ATOM 1986 C CA . SER A 1 265 ? -31.150 11.423 -20.583 1.00 38.22 265 SER A CA 1
ATOM 1987 C C . SER A 1 265 ? -31.645 11.530 -19.138 1.00 38.22 265 SER A C 1
ATOM 1989 O O . SER A 1 265 ? -31.969 10.549 -18.474 1.00 38.22 265 SER A O 1
ATOM 1991 N N . ALA A 1 266 ? -31.626 12.755 -18.605 1.00 37.81 266 ALA A N 1
ATOM 1992 C CA . ALA A 1 266 ? -32.257 13.073 -17.331 1.00 37.81 266 ALA A CA 1
ATOM 1993 C C . ALA A 1 266 ? -33.736 13.410 -17.573 1.00 37.81 266 ALA A C 1
ATOM 1995 O O . ALA A 1 266 ? -34.061 14.531 -17.953 1.00 37.81 266 ALA A O 1
ATOM 1996 N N . GLY A 1 267 ? -34.621 12.440 -17.334 1.00 38.00 267 GLY A N 1
ATOM 1997 C CA . GLY A 1 267 ? -36.007 12.738 -16.968 1.00 38.00 267 GLY A CA 1
ATOM 1998 C C . GLY A 1 267 ? -36.071 13.381 -15.570 1.00 38.00 267 GLY A C 1
ATOM 1999 O O . GLY A 1 267 ? -35.090 13.302 -14.817 1.00 38.00 267 GLY A O 1
ATOM 2000 N N . PRO A 1 268 ? -37.184 14.043 -15.203 1.00 35.22 268 PRO A N 1
ATOM 2001 C CA . PRO A 1 268 ? -37.262 14.849 -13.989 1.00 35.22 268 PRO A CA 1
ATOM 2002 C C . PRO A 1 268 ? -37.051 13.983 -12.745 1.00 35.22 268 PRO A C 1
ATOM 2004 O O . PRO A 1 268 ? -37.667 12.931 -12.593 1.00 35.22 268 PRO A O 1
ATOM 2007 N N . ARG A 1 269 ? -36.181 14.431 -11.834 1.00 37.41 269 ARG A N 1
ATOM 2008 C CA . ARG A 1 269 ? -35.985 13.775 -10.534 1.00 37.41 269 ARG A CA 1
ATOM 2009 C C . ARG A 1 269 ? -37.230 13.981 -9.662 1.00 37.41 269 ARG A C 1
ATOM 2011 O O . ARG A 1 269 ? -37.653 15.130 -9.522 1.00 37.41 269 ARG A O 1
ATOM 2018 N N . PRO A 1 270 ? -37.781 12.936 -9.021 1.00 34.66 270 PRO A N 1
ATOM 2019 C CA . PRO A 1 270 ? -38.881 13.119 -8.088 1.00 34.66 270 PRO A CA 1
ATOM 2020 C C . PRO A 1 270 ? -38.385 13.824 -6.816 1.00 34.66 270 PRO A C 1
ATOM 2022 O O . PRO A 1 270 ? -37.258 13.613 -6.355 1.00 34.66 270 PRO A O 1
ATOM 2025 N N . ARG A 1 271 ? -39.229 14.705 -6.269 1.00 37.09 271 ARG A N 1
ATOM 2026 C CA . ARG A 1 271 ? -38.980 15.424 -5.012 1.00 37.09 271 ARG A CA 1
ATOM 2027 C C . ARG A 1 271 ? -38.902 14.437 -3.840 1.00 37.09 271 ARG A C 1
ATOM 2029 O O . ARG A 1 271 ? -39.696 13.506 -3.760 1.00 37.09 271 ARG A O 1
ATOM 2036 N N . ARG A 1 272 ? -37.953 14.666 -2.924 1.00 31.73 272 ARG A N 1
ATOM 2037 C CA . ARG A 1 272 ? -37.816 13.908 -1.669 1.00 31.73 272 ARG A CA 1
ATOM 2038 C C . ARG A 1 272 ? -39.038 14.142 -0.767 1.00 31.73 272 ARG A C 1
ATOM 2040 O O . ARG A 1 272 ? -39.354 15.309 -0.538 1.00 31.73 272 ARG A O 1
ATOM 2047 N N . PRO A 1 273 ? -39.670 13.098 -0.207 1.00 31.20 273 PRO A N 1
ATOM 2048 C CA . PRO A 1 273 ? -40.604 13.275 0.893 1.00 31.20 273 PRO A CA 1
ATOM 2049 C C . PRO A 1 273 ? -39.835 13.451 2.210 1.00 31.20 273 PRO A C 1
ATOM 2051 O O . PRO A 1 273 ? -38.815 12.805 2.454 1.00 31.20 273 PRO A O 1
ATOM 2054 N N . SER A 1 274 ? -40.322 14.360 3.047 1.00 37.53 274 SER A N 1
ATOM 2055 C CA . SER A 1 274 ? -39.916 14.547 4.438 1.00 37.53 274 SER A CA 1
ATOM 2056 C C . SER A 1 274 ? -40.729 13.607 5.335 1.00 37.53 274 SER A C 1
ATOM 2058 O O . SER A 1 274 ? -41.952 13.723 5.358 1.00 37.53 274 SER A O 1
ATOM 2060 N N . GLY A 1 275 ? -40.083 12.705 6.078 1.00 34.53 275 GLY A N 1
ATOM 2061 C CA . GLY A 1 275 ? -40.757 11.878 7.090 1.00 34.53 275 GLY A CA 1
ATOM 2062 C C . GLY A 1 275 ? -40.020 10.580 7.429 1.00 34.53 275 GLY A C 1
ATOM 2063 O O . GLY A 1 275 ? -39.346 10.019 6.574 1.00 34.53 275 GLY A O 1
ATOM 2064 N N . ASN A 1 276 ? -40.135 10.158 8.693 1.00 38.31 276 ASN A N 1
ATOM 2065 C CA . ASN A 1 276 ? -39.361 9.126 9.399 1.00 38.31 276 ASN A CA 1
ATOM 2066 C C . ASN A 1 276 ? -39.057 7.831 8.620 1.00 38.31 276 ASN A C 1
ATOM 2068 O O . ASN A 1 276 ? -39.930 7.213 8.018 1.00 38.31 276 ASN A O 1
ATOM 2072 N N . TRP A 1 277 ? -37.797 7.399 8.716 1.00 40.53 277 TRP A N 1
ATOM 2073 C CA . TRP A 1 277 ? -37.236 6.241 8.024 1.00 40.53 277 TRP A CA 1
ATOM 2074 C C . TRP A 1 277 ? -37.674 4.916 8.666 1.00 40.53 277 TRP A C 1
ATOM 2076 O O . TRP A 1 277 ? -37.270 4.602 9.783 1.00 40.53 277 TRP A O 1
ATOM 2086 N N . THR A 1 278 ? -38.458 4.115 7.945 1.00 45.03 278 THR A N 1
ATOM 2087 C CA . THR A 1 278 ? -38.688 2.690 8.242 1.00 45.03 278 THR A CA 1
ATOM 2088 C C . THR A 1 278 ? -37.702 1.810 7.457 1.00 45.03 278 THR A C 1
ATOM 2090 O O . THR A 1 278 ? -37.094 2.259 6.482 1.00 45.03 278 THR A O 1
ATOM 2093 N N . ALA A 1 279 ? -37.532 0.545 7.865 1.00 38.06 279 ALA A N 1
ATOM 2094 C CA . ALA A 1 279 ? -36.587 -0.407 7.259 1.00 38.06 279 ALA A CA 1
ATOM 2095 C C . ALA A 1 279 ? -36.788 -0.615 5.740 1.00 38.06 279 ALA A C 1
ATOM 2097 O O . ALA A 1 279 ? -35.826 -0.836 5.006 1.00 38.06 279 ALA A O 1
ATOM 2098 N N . GLU A 1 280 ? -38.016 -0.460 5.241 1.00 41.03 280 GLU A N 1
ATOM 2099 C CA . GLU A 1 280 ? -38.323 -0.507 3.805 1.00 41.03 280 GLU A CA 1
ATOM 2100 C C . GLU A 1 280 ? -37.799 0.728 3.048 1.00 41.03 280 GLU A C 1
ATOM 2102 O O . GLU A 1 280 ? -37.353 0.619 1.904 1.00 41.03 280 GLU A O 1
ATOM 2107 N N . GLY A 1 281 ? -37.748 1.892 3.706 1.00 36.59 281 GLY A N 1
ATOM 2108 C CA . GLY A 1 281 ? -37.187 3.126 3.147 1.00 36.59 281 GLY A CA 1
ATOM 2109 C C . GLY A 1 281 ? -35.672 3.063 2.923 1.00 36.59 281 GLY A C 1
ATOM 2110 O O . GLY A 1 281 ? -35.161 3.673 1.981 1.00 36.59 281 GLY A O 1
ATOM 2111 N N . LEU A 1 282 ? -34.955 2.275 3.731 1.00 38.78 282 LEU A N 1
ATOM 2112 C CA . LEU A 1 282 ? -33.525 2.007 3.541 1.00 38.78 282 LEU A CA 1
ATOM 2113 C C . LEU A 1 282 ? -33.274 1.087 2.339 1.00 38.78 282 LEU A C 1
ATOM 2115 O O . LEU A 1 282 ? -32.345 1.342 1.574 1.00 38.78 282 LEU A O 1
ATOM 2119 N N . SER A 1 283 ? -34.131 0.084 2.113 1.00 39.03 283 SER A N 1
ATOM 2120 C CA . SER A 1 283 ? -34.042 -0.788 0.931 1.00 39.03 283 SER A CA 1
ATOM 2121 C C . SER A 1 283 ? -34.314 -0.017 -0.365 1.00 39.03 283 SER A C 1
ATOM 2123 O O . SER A 1 283 ? -33.579 -0.159 -1.338 1.00 39.03 283 SER A O 1
ATOM 2125 N N . ALA A 1 284 ? -35.307 0.877 -0.373 1.00 37.41 284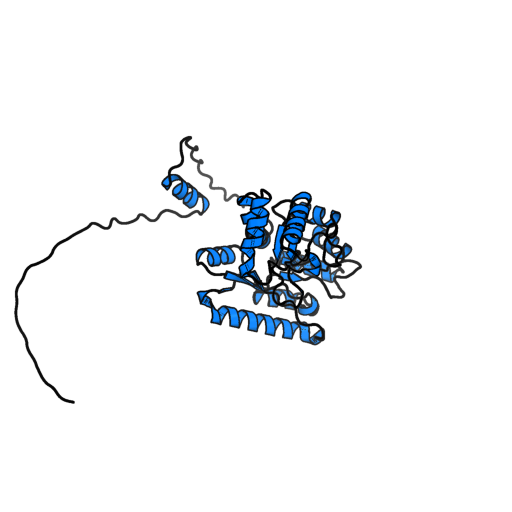 ALA A N 1
ATOM 2126 C CA . ALA A 1 284 ? -35.619 1.688 -1.551 1.00 37.41 284 ALA A CA 1
ATOM 2127 C C . ALA A 1 284 ? -34.516 2.717 -1.882 1.00 37.41 284 ALA A C 1
ATOM 2129 O O . ALA A 1 284 ? -34.195 2.944 -3.052 1.00 37.41 284 ALA A O 1
ATOM 2130 N N . ALA A 1 285 ? -33.888 3.318 -0.863 1.00 37.69 285 ALA A N 1
ATOM 2131 C CA . ALA A 1 285 ? -32.727 4.192 -1.048 1.00 37.69 285 ALA A CA 1
ATOM 2132 C C . ALA A 1 285 ? -31.484 3.419 -1.535 1.00 37.69 285 ALA A C 1
ATOM 2134 O O . ALA A 1 285 ? -30.688 3.949 -2.315 1.00 37.69 285 ALA A O 1
ATOM 2135 N N . TRP A 1 286 ? -31.344 2.161 -1.112 1.00 38.28 286 TRP A N 1
ATOM 2136 C CA . TRP A 1 286 ? -30.285 1.236 -1.514 1.00 38.28 286 TRP A CA 1
ATOM 2137 C C . TRP A 1 286 ? -30.412 0.777 -2.977 1.00 38.28 286 TRP A C 1
ATOM 2139 O O . TRP A 1 286 ? -29.432 0.815 -3.730 1.00 38.28 286 TRP A O 1
ATOM 2149 N N . ASP A 1 287 ? -31.618 0.438 -3.430 1.00 42.50 287 ASP A N 1
ATOM 2150 C CA . ASP A 1 287 ? -31.871 0.036 -4.821 1.00 42.50 287 ASP A CA 1
ATOM 2151 C C . ASP A 1 287 ? -31.690 1.213 -5.797 1.00 42.50 287 ASP A C 1
ATOM 2153 O O . ASP A 1 287 ? -31.076 1.071 -6.860 1.00 42.50 287 ASP A O 1
ATOM 2157 N N . ALA A 1 288 ? -32.093 2.423 -5.387 1.00 39.53 288 ALA A N 1
ATOM 2158 C CA . ALA A 1 288 ? -31.874 3.653 -6.152 1.00 39.53 288 ALA A CA 1
ATOM 2159 C C . ALA A 1 288 ? -30.387 4.056 -6.263 1.00 39.53 288 ALA A C 1
ATOM 2161 O O . ALA A 1 288 ? -29.996 4.716 -7.230 1.00 39.53 288 ALA A O 1
ATOM 2162 N N . TRP A 1 289 ? -29.544 3.670 -5.298 1.00 32.44 289 TRP A N 1
ATOM 2163 C CA . TRP A 1 289 ? -28.101 3.945 -5.315 1.00 32.44 289 TRP A CA 1
ATOM 2164 C C . TRP A 1 289 ? -27.306 2.915 -6.129 1.00 32.44 289 TRP A C 1
ATOM 2166 O O . TRP A 1 289 ? -26.295 3.261 -6.743 1.00 32.44 289 TRP A O 1
ATOM 2176 N N . THR A 1 290 ? -27.779 1.667 -6.177 1.00 35.81 290 THR A N 1
ATOM 2177 C CA . THR A 1 290 ? -27.116 0.553 -6.877 1.00 35.81 290 THR A CA 1
ATOM 2178 C C . THR A 1 290 ? -27.615 0.323 -8.306 1.00 35.81 290 THR A C 1
ATOM 2180 O O . THR A 1 290 ? -27.003 -0.450 -9.041 1.00 35.81 290 THR A O 1
ATOM 2183 N N . GLY A 1 291 ? -28.682 1.010 -8.731 1.00 36.03 291 GLY A N 1
ATOM 2184 C CA . GLY A 1 291 ? -29.214 0.926 -10.094 1.00 36.03 291 GLY A CA 1
ATOM 2185 C C . GLY A 1 291 ? -29.898 -0.405 -10.415 1.00 36.03 291 GLY A C 1
ATOM 2186 O O . GLY A 1 291 ? -30.017 -0.755 -11.587 1.00 36.03 291 GLY A O 1
ATOM 2187 N N . ARG A 1 292 ? -30.332 -1.158 -9.396 1.00 38.62 292 ARG A N 1
ATOM 2188 C CA . ARG A 1 292 ? -31.103 -2.392 -9.586 1.00 38.62 292 ARG A CA 1
ATOM 2189 C C . ARG A 1 292 ? -32.580 -2.054 -9.762 1.00 38.62 292 ARG A C 1
ATOM 2191 O O . ARG A 1 292 ? -33.163 -1.352 -8.943 1.00 38.62 292 ARG A O 1
ATOM 2198 N N . THR A 1 293 ? -33.202 -2.579 -10.811 1.00 34.53 293 THR A N 1
ATOM 2199 C CA . THR A 1 293 ? -34.662 -2.678 -10.886 1.00 34.53 293 THR A CA 1
ATOM 2200 C C . THR A 1 293 ? -35.133 -3.806 -9.959 1.00 34.53 293 THR A C 1
ATOM 2202 O O . THR A 1 293 ? -34.565 -4.902 -10.016 1.00 34.53 293 THR A O 1
ATOM 2205 N N . PRO A 1 294 ? -36.145 -3.586 -9.098 1.00 36.03 294 PRO A N 1
ATOM 2206 C CA . PRO A 1 294 ? -36.677 -4.646 -8.250 1.00 36.03 294 PRO A CA 1
ATOM 2207 C C . PRO A 1 294 ? -37.319 -5.740 -9.107 1.00 36.03 294 PRO A C 1
ATOM 2209 O O . PRO A 1 294 ? -38.169 -5.461 -9.953 1.00 36.03 294 PRO A O 1
ATOM 2212 N N . VAL A 1 295 ? -36.934 -6.993 -8.874 1.00 35.28 295 VAL A N 1
ATOM 2213 C CA . VAL A 1 295 ? -37.642 -8.162 -9.409 1.00 35.28 295 VAL A CA 1
ATOM 2214 C C . VAL A 1 295 ? -38.842 -8.427 -8.490 1.00 35.28 295 VAL A C 1
ATOM 2216 O O . VAL A 1 295 ? -38.638 -8.536 -7.277 1.00 35.28 295 VAL A O 1
ATOM 2219 N N . PRO A 1 296 ? -40.085 -8.526 -8.997 1.00 30.59 296 PRO A N 1
ATOM 2220 C CA . PRO A 1 296 ? -41.233 -8.793 -8.141 1.00 30.59 296 PRO A CA 1
ATOM 2221 C C . PRO A 1 296 ? -41.121 -10.198 -7.535 1.00 30.59 296 PRO A C 1
ATOM 2223 O O . PRO A 1 296 ? -40.945 -11.190 -8.243 1.00 30.59 296 PRO A O 1
ATOM 2226 N N . ARG A 1 297 ? -41.220 -10.284 -6.204 1.00 31.98 297 ARG A N 1
ATOM 2227 C CA . ARG A 1 297 ? -41.337 -11.556 -5.481 1.00 31.98 297 ARG A CA 1
ATOM 2228 C C . ARG A 1 297 ? -42.716 -12.160 -5.756 1.00 31.98 297 ARG A C 1
ATOM 2230 O O . ARG A 1 297 ? -43.727 -11.535 -5.451 1.00 31.98 297 ARG A O 1
ATOM 2237 N N . ALA A 1 298 ? -42.753 -13.376 -6.296 1.00 27.81 298 ALA A N 1
ATOM 2238 C CA . ALA A 1 298 ? -43.977 -14.168 -6.371 1.00 27.81 298 ALA A CA 1
ATOM 2239 C C . ALA A 1 298 ? -44.421 -14.603 -4.954 1.00 27.81 298 ALA A C 1
ATOM 2241 O O . ALA A 1 298 ? -43.563 -14.961 -4.139 1.00 27.81 298 ALA A O 1
ATOM 2242 N N . PRO A 1 299 ? -45.728 -14.584 -4.634 1.00 30.03 299 PRO A N 1
ATOM 2243 C CA . PRO A 1 299 ? -46.221 -15.005 -3.329 1.00 30.03 299 PRO A CA 1
ATOM 2244 C C . PRO A 1 299 ? -46.229 -16.533 -3.223 1.00 30.03 299 PRO A C 1
ATOM 2246 O O . PRO A 1 299 ? -46.856 -17.227 -4.022 1.00 30.03 299 PRO A O 1
ATOM 2249 N N . TRP A 1 300 ? -45.557 -17.063 -2.203 1.00 27.78 300 TRP A N 1
ATOM 2250 C CA . TRP A 1 300 ? -45.734 -18.441 -1.766 1.00 27.78 300 TRP A CA 1
ATOM 2251 C C . TRP A 1 300 ? -47.053 -18.511 -0.984 1.00 27.78 300 TRP A C 1
ATOM 2253 O O . TRP A 1 300 ? -47.156 -18.049 0.148 1.00 27.78 300 TRP A O 1
ATOM 2263 N N . ALA A 1 301 ? -48.101 -19.033 -1.616 1.00 29.08 301 ALA A N 1
ATOM 2264 C CA . ALA A 1 301 ? -49.338 -19.361 -0.925 1.00 29.08 301 ALA A CA 1
ATOM 2265 C C . ALA A 1 301 ? -49.209 -20.751 -0.289 1.00 29.08 301 ALA A C 1
ATOM 2267 O O . ALA A 1 301 ? -48.892 -21.734 -0.958 1.00 29.08 301 ALA A O 1
ATOM 2268 N N . LEU A 1 302 ? -49.467 -20.805 1.017 1.00 32.69 302 LEU A N 1
ATOM 2269 C CA . LEU A 1 302 ? -49.723 -22.018 1.784 1.00 32.69 302 LEU A CA 1
ATOM 2270 C C . LEU A 1 302 ? -50.821 -22.869 1.129 1.00 32.69 302 LEU A C 1
ATOM 2272 O O . LEU A 1 302 ? -51.913 -22.374 0.858 1.00 32.69 302 LEU A O 1
ATOM 2276 N N . ALA A 1 303 ? -50.579 -24.173 1.004 1.00 30.33 303 ALA A N 1
ATOM 2277 C CA . ALA A 1 303 ? -51.642 -25.165 0.891 1.00 30.33 303 ALA A CA 1
ATOM 2278 C C . ALA A 1 303 ? -51.262 -26.424 1.683 1.00 30.33 303 ALA A C 1
ATOM 2280 O O . ALA A 1 303 ? -50.620 -27.345 1.184 1.00 30.33 303 ALA A O 1
ATOM 2281 N N . HIS A 1 304 ? -51.689 -26.452 2.945 1.00 31.89 304 HIS A N 1
ATOM 2282 C CA . HIS A 1 304 ? -51.909 -27.685 3.690 1.00 31.89 304 HIS A CA 1
ATOM 2283 C C . HIS A 1 304 ? -53.007 -28.502 3.002 1.00 31.89 304 HIS A C 1
ATOM 2285 O O . HIS A 1 304 ? -54.140 -28.030 2.962 1.00 31.89 304 HIS A O 1
ATOM 2291 N N . ARG A 1 305 ? -52.712 -29.732 2.558 1.00 29.28 305 ARG A N 1
ATOM 2292 C CA . ARG A 1 305 ? -53.659 -30.865 2.556 1.00 29.28 305 ARG A CA 1
ATOM 2293 C C . ARG A 1 305 ? -52.900 -32.196 2.595 1.00 29.28 305 ARG A C 1
ATOM 2295 O O . ARG A 1 305 ? -52.152 -32.515 1.682 1.00 29.28 305 ARG A O 1
ATOM 2302 N N . GLY A 1 306 ? -53.162 -32.994 3.622 1.00 27.36 306 GLY A N 1
ATOM 2303 C CA . GLY A 1 306 ? -53.246 -34.456 3.509 1.00 27.36 306 GLY A CA 1
ATOM 2304 C C . GLY A 1 306 ? -54.620 -34.890 4.048 1.00 27.36 306 GLY A C 1
ATOM 2305 O O . GLY A 1 306 ? -55.386 -34.016 4.459 1.00 27.36 306 GLY A O 1
ATOM 2306 N N . PRO A 1 307 ? -54.928 -36.190 4.195 1.00 53.47 307 PRO A N 1
ATOM 2307 C CA . PRO A 1 307 ? -54.598 -37.340 3.348 1.00 53.47 307 PRO A CA 1
ATOM 2308 C C . PRO A 1 307 ? -55.864 -38.167 2.976 1.00 53.47 307 PRO A C 1
ATOM 2310 O O . PRO A 1 307 ? -56.848 -38.172 3.705 1.00 53.47 307 PRO A O 1
ATOM 2313 N N . ALA A 1 308 ? -55.829 -38.909 1.866 1.00 31.14 308 ALA A N 1
ATOM 2314 C CA . ALA A 1 308 ? -56.699 -40.053 1.521 1.00 31.14 308 ALA A CA 1
ATOM 2315 C C . ALA A 1 308 ? -56.113 -40.652 0.226 1.00 31.14 308 ALA A C 1
ATOM 2317 O O . ALA A 1 308 ? -55.737 -39.890 -0.653 1.00 31.14 308 ALA A O 1
ATOM 2318 N N . GLY A 1 309 ? -55.924 -41.944 -0.016 1.00 26.98 309 GLY A N 1
ATOM 2319 C CA . GLY A 1 309 ? -56.423 -43.171 0.580 1.00 26.98 309 GLY A CA 1
ATOM 2320 C C . GLY A 1 309 ? -56.627 -44.154 -0.586 1.00 26.98 309 GLY A C 1
ATOM 2321 O O . GLY A 1 309 ? -57.328 -43.803 -1.524 1.00 26.98 309 GLY A O 1
ATOM 2322 N N . TRP A 1 310 ? -56.053 -45.365 -0.473 1.00 27.53 310 TRP A N 1
ATOM 2323 C CA . TRP A 1 310 ? -56.335 -46.582 -1.269 1.00 27.53 310 TRP A CA 1
ATOM 2324 C C . TRP A 1 310 ? -55.802 -46.592 -2.723 1.00 27.53 310 TRP A C 1
ATOM 2326 O O . TRP A 1 310 ? -55.974 -45.639 -3.460 1.00 27.53 310 TRP A O 1
ATOM 2336 N N . GLY A 1 311 ? -55.166 -47.641 -3.253 1.00 26.55 311 GLY A N 1
ATOM 2337 C CA . GLY A 1 311 ? -54.818 -48.969 -2.750 1.00 26.55 311 GLY A CA 1
ATOM 2338 C C . GLY A 1 311 ? -54.302 -49.859 -3.900 1.00 26.55 311 GLY A C 1
ATOM 2339 O O . GLY A 1 311 ? -54.663 -49.615 -5.043 1.00 26.55 311 GLY A O 1
ATOM 2340 N N . ARG A 1 312 ? -53.551 -50.925 -3.546 1.00 28.86 312 ARG A N 1
ATOM 2341 C CA . ARG A 1 312 ? -53.165 -52.115 -4.362 1.00 28.86 312 ARG A CA 1
ATOM 2342 C C . ARG A 1 312 ? -52.306 -51.802 -5.613 1.00 28.86 312 ARG A C 1
ATOM 2344 O O . ARG A 1 312 ? -52.427 -50.755 -6.208 1.00 28.86 312 ARG A O 1
ATOM 2351 N N . MET A 1 313 ? -51.395 -52.632 -6.111 1.00 28.36 313 MET A N 1
ATOM 2352 C CA . MET A 1 313 ? -51.088 -54.055 -5.972 1.00 28.36 313 MET A CA 1
ATOM 2353 C C . MET A 1 313 ? -49.688 -54.256 -6.601 1.00 28.36 313 MET A C 1
ATOM 2355 O O . MET A 1 313 ? -49.373 -53.557 -7.558 1.00 28.36 313 MET A O 1
ATOM 2359 N N . GLY A 1 314 ? -48.887 -55.224 -6.140 1.00 29.39 314 GLY A N 1
ATOM 2360 C CA . GLY A 1 314 ? -47.762 -55.738 -6.938 1.00 29.39 314 GLY A CA 1
ATOM 2361 C C . GLY A 1 314 ? -46.494 -56.047 -6.151 1.00 29.39 314 GLY A C 1
ATOM 2362 O O . GLY A 1 314 ? -45.554 -55.263 -6.142 1.00 29.39 314 GLY A O 1
ATOM 2363 N N . ARG A 1 315 ? -46.466 -57.218 -5.508 1.00 32.12 315 ARG A N 1
ATOM 2364 C CA . ARG A 1 315 ? -45.223 -57.893 -5.121 1.00 32.12 315 ARG A CA 1
ATOM 2365 C C . ARG A 1 315 ? -44.560 -58.449 -6.382 1.00 32.12 315 ARG A C 1
ATOM 2367 O O . ARG A 1 315 ? -45.250 -59.121 -7.138 1.00 32.12 315 ARG A O 1
ATOM 2374 N N . CYS A 1 316 ? -43.245 -58.310 -6.496 1.00 31.61 316 CYS A N 1
ATOM 2375 C CA . CYS A 1 316 ? -42.376 -59.351 -7.044 1.00 31.61 316 CYS A CA 1
ATOM 2376 C C . CYS A 1 316 ? -41.106 -59.394 -6.190 1.00 31.61 316 CYS A C 1
ATOM 2378 O O . CYS A 1 316 ? -40.445 -58.381 -5.985 1.00 31.61 316 CYS A O 1
ATOM 2380 N N . ALA A 1 317 ? -40.855 -60.574 -5.634 1.00 36.19 317 ALA A N 1
ATOM 2381 C CA . ALA A 1 317 ? -39.669 -60.951 -4.885 1.00 36.19 317 ALA A CA 1
ATOM 2382 C C . ALA A 1 317 ? -38.676 -61.681 -5.806 1.00 36.19 317 ALA A C 1
ATOM 2384 O O . ALA A 1 317 ? -39.085 -62.217 -6.835 1.00 36.19 317 ALA A O 1
ATOM 2385 N N . GLY A 1 318 ? -37.417 -61.751 -5.365 1.00 30.73 318 GLY A N 1
ATOM 2386 C CA . GLY A 1 318 ? -36.340 -62.615 -5.876 1.00 30.73 318 GLY A CA 1
ATOM 2387 C C . GLY A 1 318 ? -35.023 -61.828 -5.909 1.00 30.73 318 GLY A C 1
ATOM 2388 O O . GLY A 1 318 ? -34.912 -60.928 -6.728 1.00 30.73 318 GLY A O 1
ATOM 2389 N N . SER A 1 319 ? -34.130 -61.860 -4.909 1.00 34.62 319 SER A N 1
ATOM 2390 C CA . SER A 1 319 ? -33.267 -62.933 -4.358 1.00 34.62 319 SER A CA 1
ATOM 2391 C C . SER A 1 31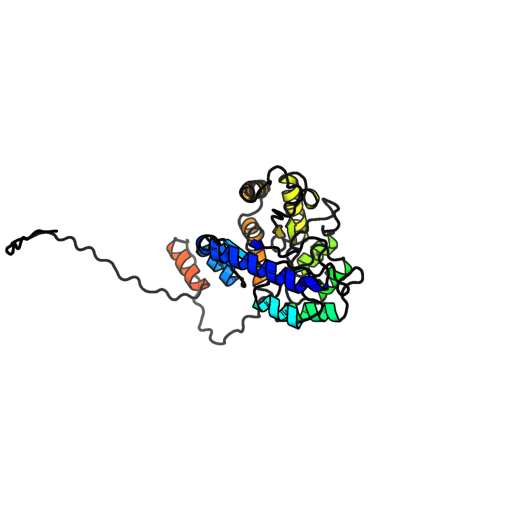9 ? -32.086 -63.340 -5.254 1.00 34.62 319 SER A C 1
ATOM 2393 O O . SER A 1 319 ? -32.332 -63.724 -6.394 1.00 34.62 319 SER A O 1
ATOM 2395 N N . ALA A 1 320 ? -30.896 -63.391 -4.625 1.00 40.16 320 ALA A N 1
ATOM 2396 C CA . ALA A 1 320 ? -29.589 -63.929 -5.063 1.00 40.16 320 ALA A CA 1
ATOM 2397 C C . ALA A 1 320 ? -28.832 -63.060 -6.095 1.00 40.16 320 ALA A C 1
ATOM 2399 O O . ALA A 1 320 ? -29.427 -62.642 -7.081 1.00 40.16 320 ALA A O 1
ATOM 2400 N N . ASP A 1 321 ? -27.554 -62.694 -5.951 1.00 39.56 321 ASP A N 1
ATOM 2401 C CA . ASP A 1 321 ? -26.453 -63.020 -5.022 1.00 39.56 321 ASP A CA 1
ATOM 2402 C C . ASP A 1 321 ? -25.556 -61.777 -4.834 1.00 39.56 321 ASP A C 1
ATOM 2404 O O . ASP A 1 321 ? -25.537 -60.924 -5.757 1.00 39.56 321 ASP A O 1
#